Protein 6UMK (pdb70)

CATH classification: 3.40.50.1440 (+1 more: 3.30.1330.20)

Solvent-accessible surface area: 13624 Å² total; per-residue (Å²): 193,38,59,3,18,0,1,0,0,2,51,45,0,8,64,1,0,41,23,0,46,144,84,170,9,66,50,22,65,30,8,5,1,7,29,66,35,107,29,21,177,156,22,77,5,74,70,64,19,61,0,15,88,32,148,136,67,194,60,42,43,36,67,22,88,59,0,58,76,8,0,44,128,36,125,108,40,2,137,76,20,3,82,64,11,55,0,0,0,0,0,0,25,6,2,15,5,19,5,2,2,0,0,0,5,0,0,72,18,0,94,115,58,55,11,1,0,0,0,0,0,11,40,5,11,108,154,53,32,189,128,92,45,54,45,0,81,130,6,22,92,43,0,50,115,16,19,16,0,3,0,26,0,42,4,50,159,46,114,98,241,75,87,41,113,137,76,15,82,22,34,4,12,83,24,4,23,22,0,1,31,6,0,0,5,1,32,30,65,60,19,82,72,93,18,86,60,67,56,0,94,60,0,0,36,146,21,35,129,2,23,6,0,48,4,59,20,56,48,174,64,13,2,62,82,0,0,77,107,0,26,83,9,103,36,8,122,135,43,96,10,51,50,3,126,0,1,3,0,5,0,3,0,6,160,77,15,110,109,72,5,33,110,37,0,2,91,19,0,117,84,99,10,32,126,143,37,61,36,8,18,0,0,1,42,27,62,132,24,118,86,80,0,72,0,8,0,2,0,0,2,24,117

B-factor: mean 25.06, std 13.36, range [9.06, 92.2]

Secondary structure (DSSP, 8-state):
---EEEEEEHHHHHHHHHHHHHH--TT-EEEEEES-HHHHHH---SEEEE-S-S---TTGGGSHHHHHHHHHHTHHHHHHHHTT-SEEEEEEETTSSHHHHHHHHHHHHHHHTT-EEEEEEEE--GGG-HHHHHHHHHHHHHHHTS-SEEEEEEHHHH--TT--HHHHHHHHHHHHHHHHHHHHHHHHSB-SSPPPHHHHHHHHTT-EEEEEEEEEE-STTHHHHHHHHHHTSTTTTT--GGG-SEEEEEEEE-TT--HHHHHHHHHHHHHHS-SSSEEEEEEEE-TT--S-EEEEEEEEEE-

Radius of gyration: 18.71 Å; Cα contacts (8 Å, |Δi|>4): 723; chains: 1; bounding box: 44×47×50 Å

Organism: Escherichia coli (strain K12) (NCBI:txid83333)

InterPro domains:
  IPR000158 Cell division protein FtsZ [MF_00909] (8-343)
  IPR000158 Cell division protein FtsZ [TIGR00065] (7-338)
  IPR000158 Cell division protein FtsZ [cd02201] (24-314)
  IPR003008 Tubulin/FtsZ, GTPase domain [PF00091] (13-172)
  IPR003008 Tubulin/FtsZ, GTPase domain [PR00423] (97-117)
  IPR003008 Tubulin/FtsZ, GTPase domain [PR00423] (125-146)
  IPR003008 Tubulin/FtsZ, GTPase domain [PR00423] (188-210)
  IPR003008 Tubulin/FtsZ, GTPase domain [PR00423] (211-232)
  IPR003008 Tubulin/FtsZ, GTPase domain [SM00864] (12-204)
  IPR008280 Tubulin/FtsZ, C-terminal [SSF55307] (203-319)
  IPR018316 Tubulin/FtsZ, 2-layer sandwich domain [SM00865] (206-324)
  IPR020805 Cell division protein FtsZ, conserved site [PS01134] (43-77)
  IPR020805 Cell division protein FtsZ, conserved site [PS01135] (96-117)
  IPR024757 Cell division protein FtsZ, C-terminal [PF12327] (221-315)
  IPR036525 Tubulin/FtsZ, GTPase domain superfamily [G3DSA:3.40.50.1440] (5-219)
  IPR036525 Tubulin/FtsZ, GTPase domain superfamily [SSF52490] (12-207)
  IPR037103 Tubulin/FtsZ-like, C-terminal domain [G3DSA:3.30.1330.20] (224-341)
  IPR045061 Tubulin-like protein FtsZ/CetZ [PTHR30314] (8-320)

Foldseek 3Di:
DAAEEEEQKEDLRLVLVLVC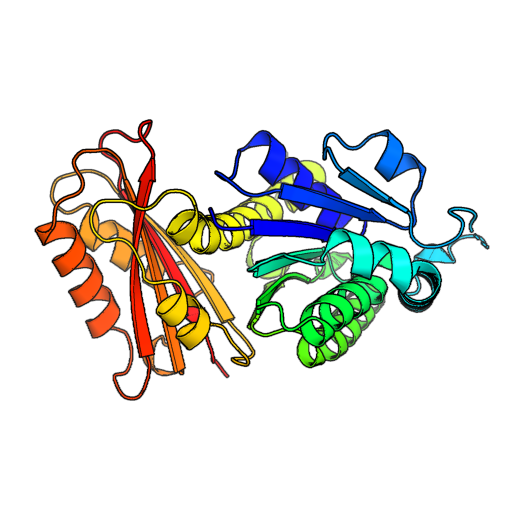VVVDFFPYQYEYEYCAVVCVVPGPRPHYHHFAPNDDPDPPFFALVVQQVRLVVVLVVLLVVQAPHQEYEYEYEAQGRNRLNNRLVSLQSCVVNVHQYEYEYEAEDCVVDDNSNVSRVVSVVSSQVRHQEYEYHYLNLQHDPPCDPVNSSVSVSVQSSCVCSQLCQLPRAFAPFRWDVVLVCQQRGNQTYKYKFKAKDFDDCGLQRGLVRRCCGSGNVPPQQQQFQEKEKEKEAANPDDPVSQVNSVVNSPVRYHDNHGYTYTYGHDNVHDRMIMMMMMGTNHD

Structure (mmCIF, N/CA/C/O backbone):
data_6UMK
#
_entry.id   6UMK
#
_cell.length_a   37.427
_cell.length_b   85.189
_cell.length_c   41.398
_cell.angle_alpha   90.000
_cell.angle_beta   106.920
_cell.angle_gamma   90.000
#
_symmetry.space_group_name_H-M   'P 1 21 1'
#
loop_
_entity.id
_entity.type
_entity.pdbx_description
1 polymer 'Cell division protein FtsZ'
2 non-polymer "GUANOSINE-5'-DIPHOSPHATE"
3 water water
#
loop_
_atom_site.group_PDB
_atom_site.id
_atom_site.type_symbol
_atom_site.label_atom_id
_atom_site.label_alt_id
_atom_site.label_comp_id
_atom_site.label_asym_id
_atom_site.label_entity_id
_atom_site.label_seq_id
_atom_site.pdbx_PDB_ins_code
_atom_site.Cartn_x
_atom_site.Cartn_y
_atom_site.Cartn_z
_atom_site.occupancy
_atom_site.B_iso_or_equiv
_atom_site.auth_seq_id
_atom_site.auth_comp_id
_atom_site.auth_asym_id
_atom_site.auth_atom_id
_atom_site.pdbx_PDB_model_num
ATOM 1 N N . ASP A 1 2 ? -1.433 -11.819 -1.932 1.00 49.09 10 ASP A N 1
ATOM 2 C CA . ASP A 1 2 ? -0.847 -10.610 -1.382 1.00 43.24 10 ASP A CA 1
ATOM 3 C C . ASP A 1 2 ? 0.644 -10.802 -1.114 1.00 27.97 10 ASP A C 1
ATOM 4 O O . ASP A 1 2 ? 1.147 -11.920 -0.962 1.00 22.28 10 ASP A O 1
ATOM 9 N N . ALA A 1 3 ? 1.351 -9.679 -1.058 1.00 25.71 11 ALA A N 1
ATOM 10 C CA . ALA A 1 3 ? 2.785 -9.721 -0.818 1.00 24.89 11 ALA A CA 1
ATOM 11 C C . ALA A 1 3 ? 3.064 -10.139 0.617 1.00 19.71 11 ALA A C 1
ATOM 12 O O . ALA A 1 3 ? 2.295 -9.845 1.541 1.00 25.81 11 ALA A O 1
ATOM 14 N N . VAL A 1 4 ? 4.160 -10.870 0.789 1.00 17.29 12 VAL A N 1
ATOM 15 C CA . VAL A 1 4 ? 4.635 -11.269 2.111 1.00 16.70 12 VAL A CA 1
ATOM 16 C C . VAL A 1 4 ? 5.909 -10.491 2.406 1.00 13.58 12 VAL A C 1
ATOM 17 O O . VAL A 1 4 ? 6.956 -10.738 1.790 1.00 15.16 12 VAL A O 1
ATOM 21 N N . ILE A 1 5 ? 5.817 -9.547 3.335 1.00 13.43 13 ILE A N 1
ATOM 22 C CA . ILE A 1 5 ? 6.923 -8.657 3.669 1.00 12.92 13 ILE A CA 1
ATOM 23 C C . ILE A 1 5 ? 7.178 -8.780 5.157 1.00 12.67 13 ILE A C 1
ATOM 24 O O . ILE A 1 5 ? 6.273 -8.539 5.968 1.00 14.71 13 ILE A O 1
ATOM 29 N N . LYS A 1 6 ? 8.394 -9.166 5.520 1.00 11.65 14 LYS A N 1
ATOM 30 C CA . LYS A 1 6 ? 8.750 -9.390 6.911 1.00 12.91 14 LYS A CA 1
ATOM 31 C C . LYS A 1 6 ? 9.774 -8.357 7.352 1.00 11.99 14 LYS A C 1
ATOM 32 O O . LYS A 1 6 ? 10.712 -8.051 6.613 1.00 13.53 14 LYS A O 1
ATOM 38 N N . VAL A 1 7 ? 9.590 -7.802 8.535 1.00 10.29 15 VAL A N 1
ATOM 39 C CA . VAL A 1 7 ? 10.466 -6.775 9.085 1.00 10.73 15 VAL A CA 1
ATOM 40 C C . VAL A 1 7 ? 11.059 -7.335 10.365 1.00 10.92 15 VAL A C 1
ATOM 41 O O . VAL A 1 7 ? 10.317 -7.678 11.297 1.00 12.01 15 VAL A O 1
ATOM 45 N N . ILE A 1 8 ? 12.377 -7.495 10.394 1.00 10.32 16 ILE A N 1
ATOM 46 C CA . ILE A 1 8 ? 13.064 -8.199 11.477 1.00 11.24 16 ILE A CA 1
ATOM 47 C C . ILE A 1 8 ? 13.923 -7.217 12.259 1.00 11.20 16 ILE A C 1
ATOM 48 O O . ILE A 1 8 ? 14.877 -6.660 11.708 1.00 11.61 16 ILE A O 1
ATOM 53 N N . GLY A 1 9 ? 13.631 -7.048 13.546 1.00 9.75 17 GLY A N 1
ATOM 54 C CA . GLY A 1 9 ? 14.479 -6.282 14.440 1.00 10.73 17 GLY A CA 1
ATOM 55 C C . GLY A 1 9 ? 15.431 -7.211 15.162 1.00 12.35 17 GLY A C 1
ATOM 56 O O . GLY A 1 9 ? 15.006 -8.160 15.830 1.00 13.98 17 GLY A O 1
ATOM 57 N N . VAL A 1 10 ? 16.728 -6.957 15.008 1.00 10.89 18 VAL A N 1
ATOM 58 C CA . VAL A 1 10 ? 17.760 -7.843 15.542 1.00 12.17 18 VAL A CA 1
ATOM 59 C C . VAL A 1 10 ? 18.482 -7.138 16.684 1.00 11.22 18 VAL A C 1
ATOM 60 O O . VAL A 1 10 ? 19.061 -6.059 16.490 1.00 12.66 18 VAL A O 1
ATOM 64 N N . GLY A 1 11 ? 18.490 -7.761 17.860 1.00 11.30 19 GLY A N 1
ATOM 65 C CA . GLY A 1 11 ? 19.147 -7.188 19.023 1.00 12.50 19 GLY A CA 1
ATOM 66 C C . GLY A 1 11 ? 18.278 -6.150 19.719 1.00 11.21 19 GLY A C 1
ATOM 67 O O . GLY A 1 11 ? 17.120 -5.903 19.362 1.00 12.65 19 GLY A O 1
ATOM 68 N N . GLY A 1 12 ? 18.853 -5.533 20.751 1.00 12.66 20 GLY A N 1
ATOM 69 C CA . GLY A 1 12 ? 18.129 -4.531 21.516 1.00 12.42 20 GLY A CA 1
ATOM 70 C C . GLY A 1 12 ? 17.796 -3.293 20.702 1.00 11.18 20 GLY A C 1
ATOM 71 O O . GLY A 1 12 ? 16.650 -2.827 20.704 1.00 12.54 20 GLY A O 1
ATOM 72 N N . GLY A 1 13 ? 18.785 -2.722 20.016 1.00 12.95 21 GLY A N 1
ATOM 73 C CA . GLY A 1 13 ? 18.518 -1.525 19.240 1.00 13.39 21 GLY A CA 1
ATOM 74 C C . GLY A 1 13 ? 17.529 -1.761 18.113 1.00 11.50 21 GLY A C 1
ATOM 75 O O . GLY A 1 13 ? 16.582 -0.984 17.920 1.00 12.70 21 GLY A O 1
ATOM 76 N N . GLY A 1 14 ? 17.731 -2.839 17.355 1.00 11.19 22 GLY A N 1
ATOM 77 C CA . GLY A 1 14 ? 16.807 -3.162 16.277 1.00 12.25 22 GLY A CA 1
ATOM 78 C C . GLY A 1 14 ? 15.424 -3.521 16.786 1.00 10.59 22 GLY A C 1
ATOM 79 O O . GLY A 1 14 ? 14.419 -3.153 16.176 1.00 11.68 22 GLY A O 1
ATOM 80 N N . GLY A 1 15 ? 15.350 -4.226 17.921 1.00 11.32 23 GLY A N 1
ATOM 81 C CA . GLY A 1 15 ? 14.045 -4.515 18.516 1.00 12.44 23 GLY A CA 1
ATOM 82 C C . GLY A 1 15 ? 13.320 -3.249 18.919 1.00 11.49 23 GLY A C 1
ATOM 83 O O . GLY A 1 15 ? 12.103 -3.143 18.751 1.00 12.55 23 GLY A O 1
ATOM 84 N N . ASN A 1 16 ? 14.054 -2.274 19.469 1.00 11.58 24 ASN A N 1
ATOM 85 C CA . ASN A 1 16 ? 13.451 -1.003 19.833 1.00 12.22 24 ASN A CA 1
ATOM 86 C C . ASN A 1 16 ? 12.928 -0.249 18.609 1.00 11.44 24 ASN A C 1
ATOM 87 O O . ASN A 1 16 ? 11.804 0.285 18.628 1.00 12.75 24 ASN A O 1
ATOM 92 N N . ALA A 1 17 ? 13.681 -0.249 17.514 1.00 11.83 25 ALA A N 1
ATOM 93 C CA . ALA A 1 17 ? 13.203 0.386 16.293 1.00 10.97 25 ALA A CA 1
ATOM 94 C C . ALA A 1 17 ? 11.956 -0.304 15.743 1.00 10.99 25 ALA A C 1
ATOM 95 O O . ALA A 1 17 ? 11.004 0.370 15.330 1.00 12.30 25 ALA A O 1
ATOM 97 N N . VAL A 1 18 ? 11.918 -1.636 15.749 1.00 10.44 26 VAL A N 1
ATOM 98 C CA . VAL A 1 18 ? 10.746 -2.348 15.249 1.00 11.72 26 VAL A CA 1
ATOM 99 C C . VAL A 1 18 ? 9.555 -2.166 16.178 1.00 11.99 26 VAL A C 1
ATOM 100 O O . VAL A 1 18 ? 8.421 -2.057 15.702 1.00 13.33 26 VAL A O 1
ATOM 104 N N . GLU A 1 19 ? 9.779 -2.044 17.491 1.00 10.58 27 GLU A N 1
ATOM 105 C CA . GLU A 1 19 ? 8.677 -1.727 18.396 1.00 13.48 27 GLU A CA 1
ATOM 106 C C . GLU A 1 19 ? 8.058 -0.378 18.059 1.00 13.60 27 GLU A C 1
ATOM 107 O O . GLU A 1 19 ? 6.828 -0.215 18.133 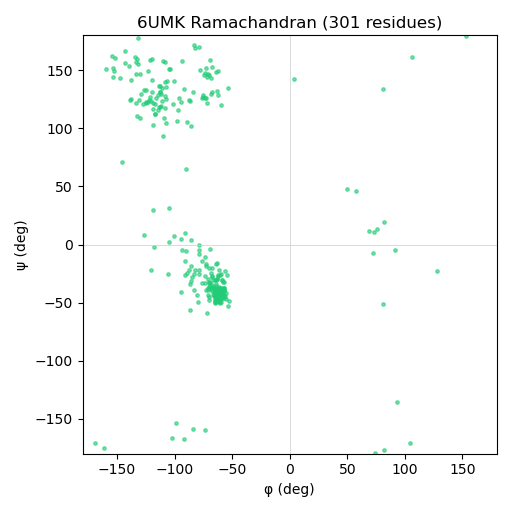1.00 12.71 27 GLU A O 1
ATOM 113 N N . HIS A 1 20 ? 8.877 0.596 17.672 1.00 12.62 28 HIS A N 1
ATOM 114 C CA . HIS A 1 20 ? 8.365 1.875 17.210 1.00 13.65 28 HIS A CA 1
ATOM 115 C C . HIS A 1 20 ? 7.532 1.707 15.937 1.00 12.60 28 HIS A C 1
ATOM 116 O O . HIS A 1 20 ? 6.466 2.322 15.796 1.00 14.53 28 HIS A O 1
ATOM 123 N N . MET A 1 21 ? 8.002 0.887 14.992 1.00 11.97 29 MET A N 1
ATOM 124 C CA . MET A 1 21 ? 7.220 0.606 13.789 1.00 13.61 29 MET A CA 1
ATOM 125 C C . MET A 1 21 ? 5.870 -0.042 14.120 1.00 12.96 29 MET A C 1
ATOM 126 O O . MET A 1 21 ? 4.861 0.267 13.476 1.00 13.75 29 MET A O 1
ATOM 131 N N . VAL A 1 22 ? 5.832 -0.955 15.099 1.00 12.94 30 VAL A N 1
ATOM 132 C CA . VAL A 1 22 ? 4.576 -1.578 15.524 1.00 14.01 30 VAL A CA 1
ATOM 133 C C . VAL A 1 22 ? 3.627 -0.525 16.082 1.00 14.91 30 VAL A C 1
ATOM 134 O O . VAL A 1 22 ? 2.424 -0.532 15.786 1.00 15.27 30 VAL A O 1
ATOM 138 N N . ARG A 1 23 ? 4.144 0.400 16.896 1.00 14.04 31 ARG A N 1
ATOM 139 C CA . ARG A 1 23 ? 3.285 1.416 17.509 1.00 15.17 31 ARG A CA 1
ATOM 140 C C . ARG A 1 23 ? 2.794 2.430 16.486 1.00 14.96 31 ARG A C 1
ATOM 141 O O . ARG A 1 23 ? 1.648 2.895 16.571 1.00 19.23 31 ARG A O 1
ATOM 149 N N . GLU A 1 24 ? 3.636 2.808 15.528 1.00 14.82 32 GLU A N 1
ATOM 150 C CA . GLU A 1 24 ? 3.284 3.845 14.565 1.00 15.62 32 GLU A CA 1
ATOM 151 C C . GLU A 1 24 ? 2.629 3.300 13.303 1.00 15.96 32 GLU A C 1
ATOM 152 O O . GLU A 1 24 ? 1.990 4.074 12.567 1.00 19.47 32 GLU A O 1
ATOM 158 N N . ARG A 1 25 ? 2.711 1.981 13.091 1.00 14.13 33 ARG A N 1
ATOM 159 C CA . ARG A 1 25 ? 2.072 1.190 12.027 1.00 13.42 33 ARG A CA 1
ATOM 160 C C . ARG A 1 25 ? 2.831 1.246 10.713 1.00 14.67 33 ARG A C 1
ATOM 161 O O . ARG A 1 25 ? 3.214 2.319 10.249 1.00 16.34 33 ARG A O 1
ATOM 169 N N . ILE A 1 26 ? 3.023 0.084 10.098 1.00 12.87 34 ILE A N 1
ATOM 170 C CA . ILE A 1 26 ? 3.392 -0.012 8.690 1.00 12.52 34 ILE A CA 1
ATOM 171 C C . ILE A 1 26 ? 2.432 -1.017 8.071 1.00 14.91 34 ILE A C 1
ATOM 172 O O . ILE A 1 26 ? 2.332 -2.159 8.537 1.00 13.81 34 ILE A O 1
ATOM 177 N N . GLU A 1 27 ? 1.740 -0.601 7.026 1.00 13.74 35 GLU A N 1
ATOM 178 C CA . GLU A 1 27 ? 0.628 -1.389 6.515 1.00 14.72 35 GLU A CA 1
ATOM 179 C C . GLU A 1 27 ? 1.122 -2.700 5.914 1.00 13.99 35 GLU A C 1
ATOM 180 O O . GLU A 1 27 ? 2.055 -2.696 5.100 1.00 13.49 35 GLU A O 1
ATOM 186 N N . GLY A 1 28 ? 0.501 -3.824 6.295 1.00 12.66 36 GLY A N 1
ATOM 187 C CA . GLY A 1 28 ? 0.661 -5.068 5.560 1.00 14.93 36 GLY A CA 1
ATOM 188 C C . GLY A 1 28 ? 1.960 -5.814 5.748 1.00 14.45 36 GLY A C 1
ATOM 189 O O . GLY A 1 28 ? 2.266 -6.698 4.949 1.00 18.62 36 GLY A O 1
ATOM 190 N N . VAL A 1 29 ? 2.761 -5.470 6.746 1.00 14.07 37 VAL A N 1
ATOM 191 C CA . VAL A 1 29 ? 4.019 -6.190 6.988 1.00 13.35 37 VAL A CA 1
ATOM 192 C C . VAL A 1 29 ? 3.889 -6.990 8.271 1.00 12.87 37 VAL A C 1
ATOM 193 O O . VAL A 1 29 ? 3.044 -6.708 9.134 1.00 14.97 37 VAL A O 1
ATOM 197 N N . GLU A 1 30 ? 4.723 -8.015 8.380 1.00 12.33 38 GLU A N 1
ATOM 198 C CA . GLU A 1 30 ? 4.785 -8.896 9.545 1.00 14.24 38 GLU A CA 1
ATOM 199 C C . GLU A 1 30 ? 6.061 -8.609 10.323 1.00 10.65 38 GLU A C 1
ATOM 200 O O . GLU A 1 30 ? 7.150 -8.674 9.750 1.00 12.94 38 GLU A O 1
ATOM 206 N N . PHE A 1 31 ? 5.949 -8.319 11.618 1.00 10.54 39 PHE A N 1
ATOM 207 C CA . PHE A 1 31 ? 7.088 -7.911 12.432 1.00 11.18 39 PHE A CA 1
ATOM 208 C C . PHE A 1 31 ? 7.621 -9.071 13.266 1.00 12.17 39 PHE A C 1
ATOM 209 O O . PHE A 1 31 ? 6.859 -9.837 13.857 1.00 12.90 39 PHE A O 1
ATOM 217 N N . PHE A 1 32 ? 8.946 -9.144 13.371 1.00 11.18 40 PHE A N 1
ATOM 218 C CA . PHE A 1 32 ? 9.670 -10.148 14.158 1.00 11.29 40 PHE A CA 1
ATOM 219 C C . PHE A 1 32 ? 10.748 -9.473 14.986 1.00 11.86 40 PHE A C 1
ATOM 220 O O . PHE A 1 32 ? 11.358 -8.486 14.546 1.00 12.27 40 PHE A O 1
ATOM 228 N N . ALA A 1 33 ? 11.003 -10.022 16.169 1.00 10.42 41 ALA A N 1
ATOM 229 C CA . ALA A 1 33 ? 12.144 -9.622 16.989 1.00 10.16 41 ALA A CA 1
ATOM 230 C C . ALA A 1 33 ? 13.053 -10.829 17.182 1.00 12.94 41 ALA A C 1
ATOM 231 O O . ALA A 1 33 ? 12.601 -11.865 17.692 1.00 12.46 41 ALA A O 1
ATOM 233 N N . VAL A 1 34 ? 14.317 -10.701 16.768 1.00 11.99 42 VAL A N 1
ATOM 234 C CA . VAL A 1 34 ? 15.343 -11.728 16.951 1.00 12.37 42 VAL A CA 1
ATOM 235 C C . VAL A 1 34 ? 16.313 -11.233 18.011 1.00 11.34 42 VAL A C 1
ATOM 236 O O . VAL A 1 34 ? 16.869 -10.132 17.878 1.00 13.30 42 VAL A O 1
ATOM 240 N N . ASN A 1 35 ? 16.568 -12.047 19.035 1.00 11.25 43 ASN A N 1
ATOM 241 C CA . ASN A 1 35 ? 17.420 -11.553 20.108 1.00 12.15 43 ASN A CA 1
ATOM 242 C C . ASN A 1 35 ? 17.987 -12.731 20.879 1.00 12.93 43 ASN A C 1
ATOM 243 O O . ASN A 1 35 ? 17.383 -13.802 20.937 1.00 13.49 43 ASN A O 1
ATOM 248 N N . THR A 1 36 ? 19.186 -12.521 21.441 1.00 13.45 44 THR A N 1
ATOM 249 C CA . THR A 1 36 ? 19.770 -13.419 22.433 1.00 13.00 44 THR A CA 1
ATOM 250 C C . THR A 1 36 ? 19.161 -13.186 23.813 1.00 16.03 44 THR A C 1
ATOM 251 O O . THR A 1 36 ? 19.189 -14.084 24.665 1.00 16.42 44 THR A O 1
ATOM 255 N N . ASP A 1 37 ? 18.594 -12.005 24.029 1.00 15.06 45 ASP A N 1
ATOM 256 C CA . ASP A 1 37 ? 18.123 -11.528 25.330 1.00 15.02 45 ASP A CA 1
ATOM 257 C C . ASP A 1 37 ? 16.700 -12.048 25.529 1.00 16.58 45 ASP A C 1
ATOM 258 O O . ASP A 1 37 ? 15.741 -11.489 24.985 1.00 15.80 45 ASP A O 1
ATOM 263 N N . ALA A 1 38 ? 16.553 -13.111 26.334 1.00 15.78 46 ALA A N 1
ATOM 264 C CA . ALA A 1 38 ? 15.231 -13.704 26.550 1.00 16.06 46 ALA A CA 1
ATOM 265 C C . ALA A 1 38 ? 14.282 -12.733 27.245 1.00 15.27 46 ALA A C 1
ATOM 266 O O . ALA A 1 38 ? 13.068 -12.741 26.983 1.00 17.17 46 ALA A O 1
ATOM 268 N N . GLN A 1 39 ? 14.810 -11.897 28.142 1.00 15.73 47 GLN A N 1
ATOM 269 C CA . GLN A 1 39 ? 13.960 -10.926 28.825 1.00 16.90 47 GLN A CA 1
ATOM 270 C C . GLN A 1 39 ? 13.382 -9.919 27.839 1.00 15.29 47 GLN A C 1
ATOM 271 O O . GLN A 1 39 ? 12.186 -9.590 27.903 1.00 15.63 47 GLN A O 1
ATOM 277 N N . ALA A 1 40 ? 14.204 -9.430 26.904 1.00 15.23 48 ALA A N 1
ATOM 278 C CA . ALA A 1 40 ? 13.696 -8.505 25.900 1.00 15.02 48 ALA A CA 1
ATOM 279 C C . ALA A 1 40 ? 12.593 -9.155 25.078 1.00 14.92 48 ALA A C 1
ATOM 280 O O . ALA A 1 40 ? 11.600 -8.507 24.737 1.00 15.96 48 ALA A O 1
ATOM 282 N N . LEU A 1 41 ? 12.737 -10.444 24.765 1.00 14.94 49 LEU A N 1
ATOM 283 C CA . LEU A 1 41 ? 11.714 -11.116 23.974 1.00 15.38 49 LEU A CA 1
ATOM 284 C C . LEU A 1 41 ? 10.425 -11.313 24.765 1.00 16.21 49 LEU A C 1
ATOM 285 O O . LEU A 1 41 ? 9.338 -11.258 24.177 1.00 16.76 49 LEU A O 1
ATOM 290 N N . ARG A 1 42 ? 10.509 -11.512 26.089 1.00 16.36 50 ARG A N 1
ATOM 291 C CA . ARG A 1 42 ? 9.288 -11.563 26.901 1.00 16.67 50 ARG A CA 1
ATOM 292 C C . ARG A 1 42 ? 8.555 -10.233 26.889 1.00 15.86 50 ARG A C 1
ATOM 293 O O . ARG A 1 42 ? 7.321 -10.198 26.856 1.00 20.03 50 ARG A O 1
ATOM 301 N N . LYS A 1 43 ? 9.295 -9.124 26.917 1.00 16.62 51 LYS A N 1
ATOM 302 C CA . LYS A 1 43 ? 8.696 -7.811 27.109 1.00 19.51 51 LYS A CA 1
ATOM 303 C C . LYS A 1 43 ? 8.154 -7.212 25.825 1.00 16.56 51 LYS A C 1
ATOM 304 O O . LYS A 1 43 ? 7.243 -6.382 25.883 1.00 18.80 51 LYS A O 1
ATOM 310 N N . THR A 1 44 ? 8.681 -7.599 24.668 1.00 16.44 52 THR A N 1
ATOM 311 C CA . THR A 1 44 ? 8.395 -6.846 23.454 1.00 16.54 52 THR A CA 1
ATOM 312 C C . THR A 1 44 ? 6.940 -6.984 23.021 1.00 16.08 52 THR A C 1
ATOM 313 O O . THR A 1 44 ? 6.332 -8.049 23.143 1.00 16.61 52 THR A O 1
ATOM 317 N N . ALA A 1 45 ? 6.390 -5.893 22.492 1.00 18.48 53 ALA A N 1
ATOM 318 C CA . ALA A 1 45 ? 5.070 -5.934 21.877 1.00 21.83 53 ALA A CA 1
ATOM 319 C C . ALA A 1 45 ? 5.093 -6.517 20.472 1.00 17.64 53 ALA A C 1
ATOM 320 O O . ALA A 1 45 ? 4.023 -6.777 19.911 1.00 22.93 53 ALA A O 1
ATOM 322 N N . VAL A 1 46 ? 6.281 -6.751 19.904 1.00 16.79 54 VAL A N 1
ATOM 323 C CA . VAL A 1 46 ? 6.356 -7.385 18.602 1.00 15.40 54 VAL A CA 1
ATOM 324 C C . VAL A 1 46 ? 5.777 -8.786 18.718 1.00 16.97 54 VAL A C 1
ATOM 325 O O . VAL A 1 46 ? 6.112 -9.547 19.637 1.00 19.33 54 VAL A O 1
ATOM 329 N N . GLY A 1 47 ? 4.901 -9.132 17.776 1.00 18.66 55 GLY A N 1
ATOM 330 C CA . GLY A 1 47 ? 4.072 -10.317 17.928 1.00 18.66 55 GLY A CA 1
ATOM 331 C C . GLY A 1 47 ? 4.794 -11.633 17.739 1.00 20.69 55 GLY A C 1
ATOM 332 O O . GLY A 1 47 ? 4.374 -12.657 18.285 1.00 25.22 55 GLY A O 1
ATOM 333 N N . GLN A 1 48 ? 5.866 -11.649 16.962 1.00 15.80 56 GLN A N 1
ATOM 334 C CA . GLN A 1 48 ? 6.644 -12.865 16.772 1.00 14.81 56 GLN A CA 1
ATOM 335 C C . GLN A 1 48 ? 8.066 -12.641 17.256 1.00 14.11 56 GLN A C 1
ATOM 336 O O . GLN A 1 48 ? 8.705 -11.637 16.911 1.00 15.03 56 GLN A O 1
ATOM 342 N N . THR A 1 49 ? 8.556 -13.574 18.055 1.00 14.22 57 THR A N 1
ATOM 343 C CA . THR A 1 49 ? 9.908 -13.505 18.589 1.00 14.02 57 THR A CA 1
ATOM 344 C C . THR A 1 49 ? 10.675 -14.759 18.206 1.00 16.87 57 THR A C 1
ATOM 345 O O . THR A 1 49 ? 10.099 -15.848 18.061 1.00 17.55 57 THR A O 1
ATOM 349 N N . ILE A 1 50 ? 11.983 -14.596 18.051 1.00 13.38 58 ILE A N 1
ATOM 350 C CA . ILE A 1 50 ? 12.890 -15.700 17.756 1.00 13.74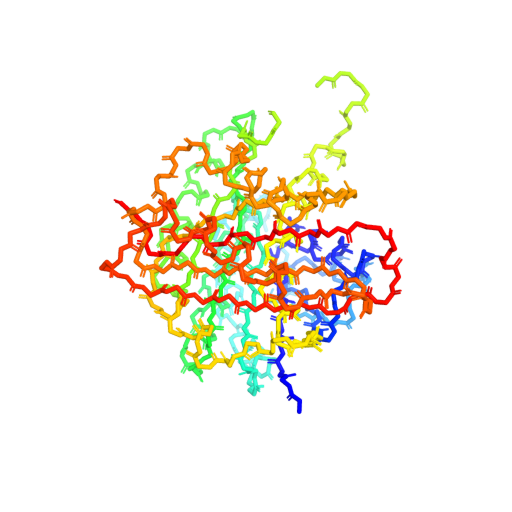 58 ILE A CA 1
ATOM 351 C C . ILE A 1 50 ? 14.079 -15.580 18.692 1.00 14.38 58 ILE A C 1
ATOM 352 O O . ILE A 1 50 ? 14.869 -14.630 18.587 1.00 13.09 58 ILE A O 1
ATOM 357 N N . GLN A 1 51 ? 14.182 -16.514 19.634 1.00 14.67 59 GLN A N 1
ATOM 358 C CA . GLN A 1 51 ? 15.330 -16.627 20.514 1.00 13.72 59 GLN A CA 1
ATOM 359 C C . GLN A 1 51 ? 16.484 -17.260 19.745 1.00 15.64 59 GLN A C 1
ATOM 360 O O . GLN A 1 51 ? 16.327 -18.334 19.154 1.00 18.90 59 GLN A O 1
ATOM 366 N N . ILE A 1 52 ? 17.644 -16.596 19.738 1.00 13.95 60 ILE A N 1
ATOM 367 C CA . ILE A 1 52 ? 18.867 -17.167 19.173 1.00 14.60 60 ILE A CA 1
ATOM 368 C C . ILE A 1 52 ? 19.853 -17.456 20.299 1.00 17.78 60 ILE A C 1
ATOM 369 O O . ILE A 1 52 ? 20.067 -16.628 21.191 1.00 16.65 60 ILE A O 1
ATOM 374 N N . GLY A 1 53 ? 20.458 -18.640 20.246 1.00 18.38 61 GLY A N 1
ATOM 375 C CA . GLY A 1 53 ? 21.270 -19.113 21.345 1.00 19.45 61 GLY A CA 1
ATOM 376 C C . GLY A 1 53 ? 20.408 -19.550 22.520 1.00 20.40 61 GLY A C 1
ATOM 377 O O . GLY A 1 53 ? 19.176 -19.496 22.503 1.00 21.45 61 GLY A O 1
ATOM 378 N N . SER A 1 54 ? 21.098 -19.981 23.579 1.00 23.97 62 SER A N 1
ATOM 379 C CA . SER A 1 54 ? 20.422 -20.520 24.752 1.00 24.91 62 SER A CA 1
ATOM 380 C C . SER A 1 54 ? 19.719 -19.451 25.578 1.00 24.52 62 SER A C 1
ATOM 381 O O . SER A 1 54 ? 18.856 -19.786 26.395 1.00 27.64 62 SER A O 1
ATOM 384 N N . GLY A 1 55 ? 20.073 -18.182 25.409 1.00 25.12 63 GLY A N 1
ATOM 385 C CA . GLY A 1 55 ? 19.565 -17.179 26.322 1.00 31.65 63 GLY A CA 1
ATOM 386 C C . GLY A 1 55 ? 20.192 -17.212 27.695 1.00 45.56 63 GLY A C 1
ATOM 387 O O . GLY A 1 55 ? 19.698 -16.541 28.607 1.00 43.05 63 GLY A O 1
ATOM 388 N N . ILE A 1 56 ? 21.264 -17.979 27.871 1.00 43.59 64 ILE A N 1
ATOM 389 C CA . ILE A 1 56 ? 22.011 -18.047 29.121 1.00 48.95 64 ILE A CA 1
ATOM 390 C C . ILE A 1 56 ? 23.392 -17.466 28.854 1.00 54.06 64 ILE A C 1
ATOM 391 O O . ILE A 1 56 ? 24.161 -18.015 28.055 1.00 50.89 64 ILE A O 1
ATOM 396 N N . THR A 1 57 ? 23.703 -16.353 29.511 1.00 76.70 65 THR A N 1
ATOM 397 C CA . THR A 1 57 ? 24.984 -15.696 29.297 1.00 82.03 65 THR A CA 1
ATOM 398 C C . THR A 1 57 ? 26.096 -16.490 29.970 1.00 82.95 65 THR A C 1
ATOM 399 O O . THR A 1 57 ? 25.971 -16.895 31.130 1.00 84.02 65 THR A O 1
ATOM 403 N N . GLY A 1 59 ? 29.236 -15.556 30.940 1.00 73.77 67 GLY A N 1
ATOM 404 C CA . GLY A 1 59 ? 30.282 -14.633 31.333 1.00 67.23 67 GLY A CA 1
ATOM 405 C C . GLY A 1 59 ? 29.805 -13.202 31.459 1.00 63.88 67 GLY A C 1
ATOM 406 O O . GLY A 1 59 ? 28.977 -12.741 30.666 1.00 60.55 67 GLY A O 1
ATOM 407 N N . LEU A 1 60 ? 30.321 -12.488 32.456 1.00 55.17 68 LEU A N 1
ATOM 408 C CA . LEU A 1 60 ? 29.941 -11.098 32.660 1.00 52.34 68 LEU A CA 1
ATOM 409 C C . LEU A 1 60 ? 30.472 -10.239 31.517 1.00 50.15 68 LEU A C 1
ATOM 410 O O . LEU A 1 60 ? 31.656 -10.306 31.173 1.00 45.18 68 LEU A O 1
ATOM 415 N N . GLY A 1 61 ? 29.592 -9.435 30.923 1.00 53.00 69 GLY A N 1
ATOM 416 C CA . GLY A 1 61 ? 29.977 -8.617 29.791 1.00 55.63 69 GLY A CA 1
ATOM 417 C C . GLY A 1 61 ? 30.285 -9.376 28.520 1.00 58.93 69 GLY A C 1
ATOM 418 O O . GLY A 1 61 ? 30.824 -8.786 27.577 1.00 57.25 69 GLY A O 1
ATOM 419 N N . ALA A 1 62 ? 29.959 -10.671 28.460 1.00 55.73 70 ALA A N 1
ATOM 420 C CA . ALA A 1 62 ? 30.274 -11.456 27.272 1.00 54.45 70 ALA A CA 1
ATOM 421 C C . ALA A 1 62 ? 29.398 -11.067 26.089 1.00 56.53 70 ALA A C 1
ATOM 422 O O . ALA A 1 62 ? 29.834 -11.172 24.937 1.00 59.92 70 ALA A O 1
ATOM 424 N N . GLY A 1 63 ? 28.178 -10.603 26.348 1.00 51.84 71 GLY A N 1
ATOM 425 C CA . GLY A 1 63 ? 27.235 -10.281 25.295 1.00 46.55 71 GLY A CA 1
ATOM 426 C C . GLY A 1 63 ? 27.578 -9.072 24.454 1.00 43.45 71 GLY A C 1
ATOM 427 O O . GLY A 1 63 ? 26.846 -8.782 23.502 1.00 40.93 71 GLY A O 1
ATOM 428 N N . ALA A 1 64 ? 28.656 -8.354 24.775 1.00 40.69 72 ALA A N 1
ATOM 429 C CA . ALA A 1 64 ? 29.052 -7.190 23.991 1.00 37.80 72 ALA A CA 1
ATOM 430 C C . ALA A 1 64 ? 29.847 -7.556 22.747 1.00 31.80 72 ALA A C 1
ATOM 431 O O . ALA A 1 64 ? 29.921 -6.751 21.814 1.00 28.56 72 ALA A O 1
ATOM 433 N N . ASN A 1 65 ? 30.459 -8.727 22.730 1.00 28.01 73 ASN A N 1
ATOM 434 C CA . ASN A 1 65 ? 31.215 -9.170 21.571 1.00 28.53 73 ASN A CA 1
ATOM 435 C C . ASN A 1 65 ? 30.252 -9.566 20.457 1.00 27.78 73 ASN A C 1
ATOM 436 O O . ASN A 1 65 ? 29.353 -10.384 20.686 1.00 34.09 73 ASN A O 1
ATOM 441 N N . PRO A 1 66 ? 30.398 -9.012 19.249 1.00 18.51 74 PRO A N 1
ATOM 442 C CA . PRO A 1 66 ? 29.600 -9.508 18.114 1.00 17.15 74 PRO A CA 1
ATOM 443 C C . PRO A 1 66 ? 29.761 -10.985 17.857 1.00 17.27 74 PRO A C 1
ATOM 444 O O . PRO A 1 66 ? 28.848 -11.597 17.280 1.00 17.98 74 PRO A O 1
ATOM 448 N N . GLU A 1 67 ? 30.867 -11.592 18.294 1.00 18.03 75 GLU A N 1
ATOM 449 C CA . GLU A 1 67 ? 31.028 -13.032 18.141 1.00 17.03 75 GLU A CA 1
ATOM 450 C C . GLU A 1 67 ? 29.900 -13.789 18.826 1.00 19.69 75 GLU A C 1
ATOM 451 O O . GLU A 1 67 ? 29.446 -14.823 18.322 1.00 20.23 75 GLU A O 1
ATOM 457 N N . VAL A 1 68 ? 29.450 -13.307 19.984 1.00 17.07 76 VAL A N 1
ATOM 458 C CA . VAL A 1 68 ? 28.374 -13.992 20.700 1.00 18.39 76 VAL A CA 1
ATOM 459 C C . VAL A 1 68 ? 27.078 -13.957 19.894 1.00 18.38 76 VAL A C 1
ATOM 460 O O . VAL A 1 68 ? 26.381 -14.972 19.777 1.00 17.80 76 VAL A O 1
ATOM 464 N N . GLY A 1 69 ? 26.733 -12.799 19.317 1.00 17.05 77 GLY A N 1
ATOM 465 C CA . GLY A 1 69 ? 25.526 -12.737 18.498 1.00 16.68 77 GLY A CA 1
ATOM 466 C C . GLY A 1 69 ? 25.629 -13.577 17.239 1.00 14.57 77 GLY A C 1
ATOM 467 O O . GLY A 1 69 ? 24.663 -14.229 16.838 1.00 14.37 77 GLY A O 1
ATOM 468 N N . ARG A 1 70 ? 26.808 -13.596 16.615 1.00 14.10 78 ARG A N 1
ATOM 469 C CA . ARG A 1 70 ? 27.016 -14.412 15.425 1.00 14.40 78 ARG A CA 1
ATOM 470 C C . ARG A 1 70 ? 26.876 -15.899 15.738 1.00 13.86 78 ARG A C 1
ATOM 471 O O . ARG A 1 70 ? 26.162 -16.631 15.036 1.00 14.73 78 ARG A O 1
ATOM 479 N N . ASN A 1 71 ? 27.562 -16.370 16.785 1.00 15.01 79 ASN A N 1
ATOM 480 C CA . ASN A 1 71 ? 27.465 -17.780 17.149 1.00 14.54 79 ASN A CA 1
ATOM 481 C C . ASN A 1 71 ? 26.042 -18.172 17.530 1.00 14.90 79 ASN A C 1
ATOM 482 O O . ASN A 1 71 ? 25.587 -19.267 17.189 1.00 16.48 79 ASN A O 1
ATOM 487 N N . ALA A 1 72 ? 25.320 -17.290 18.236 1.00 16.14 80 ALA A N 1
ATOM 488 C CA . ALA A 1 72 ? 23.934 -17.572 18.622 1.00 15.73 80 ALA A CA 1
ATOM 489 C C . ALA A 1 72 ? 23.040 -17.710 17.398 1.00 13.73 80 ALA A C 1
ATOM 490 O O . ALA A 1 72 ? 22.227 -18.637 17.293 1.00 14.72 80 ALA A O 1
ATOM 492 N N . ALA A 1 73 ? 23.174 -16.780 16.458 1.00 13.00 81 ALA A N 1
ATOM 493 C CA . ALA A 1 73 ? 22.353 -16.862 15.264 1.00 13.52 81 ALA A CA 1
ATOM 494 C C . ALA A 1 73 ? 22.707 -18.089 14.439 1.00 12.90 81 ALA A C 1
ATOM 495 O O . ALA A 1 73 ? 21.812 -18.761 13.925 1.00 13.59 81 ALA A O 1
ATOM 497 N N . ASP A 1 74 ? 23.996 -18.429 14.351 1.00 12.46 82 ASP A N 1
ATOM 498 C CA . ASP A 1 74 ? 24.395 -19.623 13.601 1.00 15.74 82 ASP A CA 1
ATOM 499 C C . ASP A 1 74 ? 23.815 -20.893 14.224 1.00 14.81 82 ASP A C 1
ATOM 500 O O . ASP A 1 74 ? 23.319 -21.775 13.508 1.00 16.94 82 ASP A O 1
ATOM 505 N N . GLU A 1 75 ? 23.785 -20.964 15.558 1.00 14.36 83 GLU A N 1
ATOM 506 C CA . GLU A 1 75 ? 23.219 -22.141 16.221 1.00 17.46 83 GLU A CA 1
ATOM 507 C C . GLU A 1 75 ? 21.744 -22.329 15.897 1.00 16.24 83 GLU A C 1
ATOM 508 O O . GLU A 1 75 ? 21.241 -23.463 15.929 1.00 17.56 83 GLU A O 1
ATOM 514 N N . ASP A 1 76 ? 21.038 -21.245 15.562 1.00 13.63 84 ASP A N 1
ATOM 515 C CA . ASP A 1 76 ? 19.593 -21.258 15.367 1.00 14.10 84 ASP A CA 1
ATOM 516 C C . ASP A 1 76 ? 19.208 -20.866 13.949 1.00 14.72 84 ASP A C 1
ATOM 517 O O . ASP A 1 76 ? 18.107 -20.361 13.697 1.00 15.00 84 ASP A O 1
ATOM 522 N N . ARG A 1 77 ? 20.088 -21.174 12.999 1.00 14.80 85 ARG A N 1
ATOM 523 C CA . ARG A 1 77 ? 19.799 -20.896 11.597 1.00 17.90 85 ARG A CA 1
ATOM 524 C C . ARG A 1 77 ? 18.542 -21.600 11.112 1.00 18.49 85 ARG A C 1
ATOM 525 O O . ARG A 1 77 ? 17.852 -21.072 10.231 1.00 20.02 85 ARG A O 1
ATOM 533 N N . ASP A 1 78 ? 18.208 -22.772 11.670 1.00 17.72 86 ASP A N 1
ATOM 534 C CA . ASP A 1 78 ? 16.967 -23.433 11.264 1.00 18.81 86 ASP A CA 1
ATOM 535 C C . ASP A 1 78 ? 15.743 -22.593 11.610 1.00 17.85 86 ASP A C 1
ATOM 536 O O . ASP A 1 78 ? 14.795 -22.508 10.818 1.00 19.37 86 ASP A O 1
ATOM 541 N N . ALA A 1 79 ? 15.735 -21.978 12.791 1.00 16.22 87 ALA A N 1
ATOM 542 C CA . ALA A 1 79 ? 14.589 -21.166 13.177 1.00 17.37 87 ALA A CA 1
ATOM 543 C C . ALA A 1 79 ? 14.519 -19.895 12.348 1.00 17.65 87 ALA A C 1
ATOM 544 O O . ALA A 1 79 ? 13.428 -19.443 11.985 1.00 17.25 87 ALA A O 1
ATOM 546 N N . LEU A 1 80 ? 15.672 -19.312 12.016 1.00 14.28 88 LEU A N 1
ATOM 547 C CA . LEU A 1 80 ? 15.674 -18.142 11.138 1.00 13.87 88 LEU A CA 1
ATOM 548 C C . LEU A 1 80 ? 15.145 -18.504 9.756 1.00 15.53 88 LEU A C 1
ATOM 549 O O . LEU A 1 80 ? 14.284 -17.810 9.200 1.00 15.40 88 LEU A O 1
ATOM 554 N N . ARG A 1 81 ? 15.629 -19.614 9.190 1.00 14.66 89 ARG A N 1
ATOM 555 C CA . ARG A 1 81 ? 15.161 -20.017 7.868 1.00 16.85 89 ARG A CA 1
ATOM 556 C C . ARG A 1 81 ? 13.656 -20.263 7.871 1.00 17.30 89 ARG A C 1
ATOM 557 O O . ARG A 1 81 ? 12.947 -19.816 6.964 1.00 16.10 89 ARG A O 1
ATOM 565 N N . ALA A 1 82 ? 13.146 -20.944 8.906 1.00 15.44 90 ALA A N 1
ATOM 566 C CA . ALA A 1 82 ? 11.726 -21.291 8.958 1.00 15.95 90 ALA A CA 1
ATOM 567 C C . ALA A 1 82 ? 10.842 -20.055 9.087 1.00 19.54 90 ALA A C 1
ATOM 568 O O . ALA A 1 82 ? 9.702 -20.058 8.608 1.00 35.76 90 ALA A O 1
ATOM 570 N N . ALA A 1 83 ? 11.335 -19.003 9.736 1.00 17.29 91 ALA A N 1
ATOM 571 C CA . ALA A 1 83 ? 10.587 -17.763 9.881 1.00 16.22 91 ALA A CA 1
ATOM 572 C C . ALA A 1 83 ? 10.577 -16.927 8.612 1.00 17.34 91 ALA A C 1
ATOM 573 O O . ALA A 1 83 ? 9.609 -16.200 8.364 1.00 17.96 91 ALA A O 1
ATOM 575 N N . LEU A 1 84 ? 11.655 -16.972 7.836 1.00 14.43 92 LEU A N 1
ATOM 576 C CA . LEU A 1 84 ? 11.770 -16.148 6.645 1.00 14.44 92 LEU A CA 1
ATOM 577 C C . LEU A 1 84 ? 11.216 -16.812 5.397 1.00 16.03 92 LEU A C 1
ATOM 578 O O . LEU A 1 84 ? 10.854 -16.099 4.455 1.00 17.82 92 LEU A O 1
ATOM 583 N N . GLU A 1 85 ? 11.154 -18.154 5.357 1.00 18.57 93 GLU A N 1
ATOM 584 C CA . GLU A 1 85 ? 10.737 -18.860 4.151 1.00 22.11 93 GLU A CA 1
ATOM 585 C C . GLU A 1 85 ? 9.394 -18.333 3.662 1.00 18.04 93 GLU A C 1
ATOM 586 O O . GLU A 1 85 ? 8.481 -18.094 4.452 1.00 21.60 93 GLU A O 1
ATOM 592 N N . GLY A 1 86 ? 9.311 -18.093 2.358 1.00 21.58 94 GLY A N 1
ATOM 593 C CA . GLY A 1 86 ? 8.083 -17.631 1.752 1.00 22.53 94 GLY A CA 1
ATOM 594 C C . GLY A 1 86 ? 7.930 -16.129 1.662 1.00 24.04 94 GLY A C 1
ATOM 595 O O . GLY A 1 86 ? 6.957 -15.656 1.065 1.00 21.92 94 GLY A O 1
ATOM 596 N N . ALA A 1 87 ? 8.855 -15.351 2.223 1.00 16.73 95 ALA A N 1
ATOM 597 C CA . ALA A 1 87 ? 8.737 -13.908 2.103 1.00 15.06 95 ALA A CA 1
ATOM 598 C C . ALA A 1 87 ? 9.091 -13.460 0.686 1.00 16.17 95 ALA A C 1
ATOM 599 O O . ALA A 1 87 ? 9.917 -14.077 0.006 1.00 18.10 95 ALA A O 1
ATOM 601 N N . ASP A 1 88 ? 8.437 -12.385 0.237 1.00 14.98 96 ASP A N 1
ATOM 602 C CA . ASP A 1 88 ? 8.838 -11.681 -0.978 1.00 16.73 96 ASP A CA 1
ATOM 603 C C . ASP A 1 88 ? 9.926 -10.652 -0.701 1.00 17.27 96 ASP A C 1
ATOM 604 O O . ASP A 1 88 ? 10.737 -10.342 -1.587 1.00 18.14 96 ASP A O 1
ATOM 609 N N . MET A 1 89 ? 9.965 -10.109 0.510 1.00 12.48 97 MET A N 1
ATOM 610 C CA . MET A 1 89 ? 10.963 -9.111 0.870 1.00 12.59 97 MET A CA 1
ATOM 611 C C . MET A 1 89 ? 11.165 -9.191 2.365 1.00 11.78 97 MET A C 1
ATOM 612 O O . MET A 1 89 ? 10.210 -9.429 3.117 1.00 11.66 97 MET A O 1
ATOM 617 N N . VAL A 1 90 ? 12.402 -8.982 2.797 1.00 11.46 98 VAL A N 1
ATOM 618 C CA . VAL A 1 90 ? 12.757 -8.929 4.209 1.00 11.48 98 VAL A CA 1
ATOM 619 C C . VAL A 1 90 ? 13.509 -7.632 4.468 1.00 11.40 98 VAL A C 1
ATOM 620 O O . VAL A 1 90 ? 14.428 -7.286 3.706 1.00 12.85 98 VAL A O 1
ATOM 624 N N . PHE A 1 91 ? 13.125 -6.924 5.526 1.00 10.02 99 PHE A N 1
ATOM 625 C CA . PHE A 1 91 ? 13.856 -5.779 6.053 1.00 9.97 99 PHE A CA 1
ATOM 626 C C . PHE A 1 91 ? 14.520 -6.174 7.360 1.00 10.54 99 PHE A C 1
ATOM 627 O O . PHE A 1 91 ? 13.906 -6.845 8.197 1.00 11.88 99 PHE A O 1
ATOM 635 N N . ILE A 1 92 ? 15.783 -5.791 7.527 1.00 10.82 100 ILE A N 1
ATOM 636 C CA . ILE A 1 92 ? 16.529 -6.080 8.741 1.00 11.47 100 ILE A CA 1
ATOM 637 C C . ILE A 1 92 ? 16.889 -4.765 9.384 1.00 11.02 100 ILE A C 1
ATOM 638 O O . ILE A 1 92 ? 17.561 -3.931 8.755 1.00 12.19 100 ILE A O 1
ATOM 643 N N . ALA A 1 93 ? 16.451 -4.563 10.625 1.00 9.64 101 ALA A N 1
ATOM 644 C CA . ALA A 1 93 ? 16.757 -3.363 11.383 1.00 10.63 101 ALA A CA 1
ATOM 645 C C . ALA A 1 93 ? 17.662 -3.722 12.551 1.00 9.80 101 ALA A C 1
ATOM 646 O O . ALA A 1 93 ? 17.417 -4.702 13.266 1.00 10.31 101 ALA A O 1
ATOM 648 N N . ALA A 1 94 ? 18.747 -2.963 12.718 1.00 9.91 102 ALA A N 1
ATOM 649 C CA . ALA A 1 94 ? 19.678 -3.204 13.812 1.00 10.77 102 ALA A CA 1
ATOM 650 C C . ALA A 1 94 ? 20.369 -1.910 14.194 1.00 10.98 102 ALA A C 1
ATOM 651 O O . ALA A 1 94 ? 20.587 -1.033 13.357 1.00 11.64 102 ALA A O 1
ATOM 653 N N . GLY A 1 95 ? 20.715 -1.798 15.471 1.00 10.31 103 GLY A N 1
ATOM 654 C CA . GLY A 1 95 ? 21.622 -0.760 15.912 1.00 11.33 103 GLY A CA 1
ATOM 655 C C . GLY A 1 95 ? 23.007 -1.364 16.011 1.00 13.01 103 GLY A C 1
ATOM 656 O O . GLY A 1 95 ? 23.274 -2.191 16.895 1.00 14.17 103 GLY A O 1
ATOM 657 N N . MET A 1 96 ? 23.893 -1.039 15.068 1.00 10.77 104 MET A N 1
ATOM 658 C CA . MET A 1 96 ? 25.210 -1.676 15.064 1.00 12.02 104 MET A CA 1
ATOM 659 C C . MET A 1 96 ? 26.084 -1.105 16.171 1.00 11.24 104 MET A C 1
ATOM 660 O O . MET A 1 96 ? 25.953 0.054 16.549 1.00 11.36 104 MET A O 1
ATOM 665 N N . GLY A 1 97 ? 26.930 -1.969 16.726 1.00 11.86 105 GLY A N 1
ATOM 666 C CA . GLY A 1 97 ? 27.835 -1.585 17.799 1.00 14.95 105 GLY A CA 1
ATOM 667 C C . GLY A 1 97 ? 27.777 -2.486 19.014 1.00 14.69 105 GLY A C 1
ATOM 668 O O . GLY A 1 97 ? 28.692 -2.496 19.826 1.00 17.34 105 GLY A O 1
ATOM 669 N N . GLY A 1 98 ? 26.671 -3.199 19.214 1.00 15.98 106 GLY A N 1
ATOM 670 C CA . GLY A 1 98 ? 26.563 -4.151 20.300 1.00 15.24 106 GLY A CA 1
ATOM 671 C C . GLY A 1 98 ? 26.973 -5.544 19.866 1.00 15.19 106 GLY A C 1
ATOM 672 O O . GLY A 1 98 ? 27.524 -5.756 18.788 1.00 19.61 106 GLY A O 1
ATOM 673 N N . GLY A 1 99 ? 26.667 -6.520 20.715 1.00 17.58 107 GLY A N 1
ATOM 674 C CA . GLY A 1 99 ? 27.016 -7.906 20.432 1.00 15.55 107 GLY A CA 1
ATOM 675 C C . GLY A 1 99 ? 26.024 -8.628 19.537 1.00 19.69 107 GLY A C 1
ATOM 676 O O . GLY A 1 99 ? 26.411 -9.410 18.659 1.00 25.99 107 GLY A O 1
ATOM 677 N N . THR A 1 100 ? 24.736 -8.370 19.739 1.00 17.73 108 THR A N 1
ATOM 678 C CA . THR A 1 100 ? 23.695 -9.145 19.071 1.00 16.56 108 THR A CA 1
ATOM 679 C C . THR A 1 100 ? 23.335 -8.596 17.695 1.00 15.41 108 THR A C 1
ATOM 680 O O . THR A 1 100 ? 23.409 -9.328 16.699 1.00 17.13 108 THR A O 1
ATOM 684 N N . GLY A 1 101 ? 22.952 -7.327 17.621 1.00 15.63 109 GLY A N 1
ATOM 685 C CA . GLY A 1 101 ? 22.712 -6.717 16.328 1.00 15.57 109 GLY A CA 1
ATOM 686 C C . GLY A 1 101 ? 23.902 -6.883 15.406 1.00 17.30 109 GLY A C 1
ATOM 687 O O . GLY A 1 101 ? 23.784 -7.423 14.300 1.00 14.16 109 GLY A O 1
ATOM 688 N N . THR A 1 102 ? 25.088 -6.491 15.885 1.00 14.26 110 THR A N 1
ATOM 689 C CA . THR A 1 102 ? 26.250 -6.473 15.016 1.00 14.53 110 THR A CA 1
ATOM 690 C C . THR A 1 102 ? 26.561 -7.858 14.494 1.00 11.93 110 THR A C 1
ATOM 691 O O . THR A 1 102 ? 26.864 -8.028 13.314 1.00 14.34 110 THR A O 1
ATOM 695 N N . GLY A 1 103 ? 26.527 -8.865 15.377 1.00 12.21 111 GLY A N 1
ATOM 696 C CA . GLY A 1 103 ? 26.914 -10.201 14.971 1.00 14.57 111 GLY A CA 1
ATOM 697 C C . GLY A 1 103 ? 25.806 -11.032 14.361 1.00 12.59 111 GLY A C 1
ATOM 698 O O . GLY A 1 103 ? 26.059 -11.845 13.465 1.00 13.83 111 GLY A O 1
ATOM 699 N N . ALA A 1 104 ? 24.559 -10.857 14.837 1.00 13.27 112 ALA A N 1
ATOM 700 C CA . ALA A 1 104 ? 23.461 -11.675 14.325 1.00 13.16 112 ALA A CA 1
ATOM 701 C C . ALA A 1 104 ? 22.827 -11.120 13.057 1.00 11.56 112 ALA A C 1
ATOM 702 O O . ALA A 1 104 ? 22.333 -11.899 12.235 1.00 13.13 112 ALA A O 1
ATOM 704 N N . ALA A 1 105 ? 22.796 -9.797 12.884 1.00 11.40 113 ALA A N 1
ATOM 705 C CA . ALA A 1 105 ? 22.156 -9.246 11.693 1.00 12.90 113 ALA A CA 1
ATOM 706 C C . ALA A 1 105 ? 22.719 -9.794 10.389 1.00 11.58 113 ALA A C 1
ATOM 707 O O . ALA A 1 105 ? 21.920 -10.097 9.485 1.00 12.31 113 ALA A O 1
ATOM 709 N N . PRO A 1 106 ? 24.042 -9.961 10.220 1.00 12.57 114 PRO A N 1
ATOM 710 C CA . PRO A 1 106 ? 24.526 -10.522 8.951 1.00 11.23 114 PRO A CA 1
ATOM 711 C C . PRO A 1 106 ? 24.124 -11.974 8.761 1.00 10.57 114 PRO A C 1
ATOM 712 O O . PRO A 1 106 ? 24.002 -12.416 7.616 1.00 12.96 114 PRO A O 1
ATOM 716 N N . VAL A 1 107 ? 23.915 -12.715 9.851 1.00 13.24 115 VAL A N 1
ATOM 717 C CA . VAL A 1 107 ? 23.456 -14.101 9.734 1.00 12.54 115 VAL A CA 1
ATOM 718 C C . VAL A 1 107 ? 22.009 -14.141 9.253 1.00 12.56 115 VAL A C 1
ATOM 719 O O . VAL A 1 107 ? 21.661 -14.897 8.342 1.00 14.20 115 VAL A O 1
ATOM 723 N N . VAL A 1 108 ? 21.151 -13.293 9.833 1.00 12.34 116 VAL A N 1
ATOM 724 C CA . VAL A 1 108 ? 19.777 -13.190 9.355 1.00 11.72 116 VAL A CA 1
ATOM 725 C C . VAL A 1 108 ? 19.765 -12.826 7.875 1.00 11.75 116 VAL A C 1
ATOM 726 O O . VAL A 1 108 ? 19.019 -13.406 7.075 1.00 13.15 116 VAL A O 1
ATOM 730 N N . ALA A 1 109 ? 20.577 -11.831 7.494 1.00 11.79 117 ALA A N 1
ATOM 731 C CA . ALA A 1 109 ? 20.615 -11.405 6.104 1.00 11.76 117 ALA A CA 1
ATOM 732 C C . ALA A 1 109 ? 21.031 -12.535 5.183 1.00 13.69 117 ALA A C 1
ATOM 733 O O . ALA A 1 109 ? 20.438 -12.723 4.111 1.00 14.38 117 ALA A O 1
ATOM 735 N N . GLU A 1 110 ? 22.101 -13.259 5.540 1.00 13.07 118 GLU A N 1
ATOM 736 C CA . GLU A 1 110 ? 22.525 -14.356 4.677 1.00 13.91 118 GLU A CA 1
ATOM 737 C C . GLU A 1 110 ? 21.463 -15.457 4.564 1.00 12.31 118 GLU A C 1
ATOM 738 O O . GLU A 1 110 ? 21.297 -16.040 3.487 1.00 13.93 118 GLU A O 1
ATOM 744 N N . VAL A 1 111 ? 20.776 -15.784 5.659 1.00 13.33 119 VAL A N 1
ATOM 745 C CA . VAL A 1 111 ? 19.686 -16.764 5.578 1.00 13.26 119 VAL A CA 1
ATOM 746 C C . VAL A 1 111 ? 18.655 -16.339 4.536 1.00 12.48 119 VAL A C 1
ATOM 747 O O . VAL A 1 111 ? 18.235 -17.138 3.691 1.00 14.09 119 VAL A O 1
ATOM 751 N N . ALA A 1 112 ? 18.246 -15.059 4.569 1.00 13.23 120 ALA A N 1
ATOM 752 C CA . ALA A 1 112 ? 17.286 -14.526 3.602 1.00 15.25 120 ALA A CA 1
ATOM 753 C C . ALA A 1 112 ? 17.847 -14.544 2.187 1.00 14.57 120 ALA A C 1
ATOM 754 O O . ALA A 1 112 ? 17.164 -14.966 1.230 1.00 14.31 120 ALA A O 1
ATOM 756 N N . LYS A 1 113 ? 19.093 -14.088 2.026 1.00 16.61 121 LYS A N 1
ATOM 757 C CA . LYS A 1 113 ? 19.719 -14.088 0.712 1.00 16.80 121 LYS A CA 1
ATOM 758 C C . LYS A 1 113 ? 19.750 -15.490 0.131 1.00 17.31 121 LYS A C 1
ATOM 759 O O . LYS A 1 113 ? 19.451 -15.687 -1.054 1.00 17.54 121 LYS A O 1
ATOM 765 N N . ASP A 1 114 ? 20.126 -16.477 0.947 1.00 15.63 122 ASP A N 1
ATOM 766 C CA . ASP A 1 114 ? 20.262 -17.838 0.440 1.00 18.18 122 ASP A CA 1
ATOM 767 C C . ASP A 1 114 ? 18.910 -18.431 0.074 1.00 17.43 122 ASP A C 1
ATOM 768 O O . ASP A 1 114 ? 18.840 -19.327 -0.775 1.00 19.60 122 ASP A O 1
ATOM 773 N N . LEU A 1 115 ? 17.822 -17.933 0.677 1.00 16.01 123 LEU A N 1
ATOM 774 C CA . LEU A 1 115 ? 16.467 -18.301 0.281 1.00 17.68 123 LEU A CA 1
ATOM 775 C C . LEU A 1 115 ? 16.000 -17.575 -0.975 1.00 18.03 123 LEU A C 1
ATOM 776 O O . LEU A 1 115 ? 14.896 -17.860 -1.459 1.00 21.48 123 LEU A O 1
ATOM 781 N N . GLY A 1 116 ? 16.795 -16.643 -1.500 1.00 16.22 124 GLY A N 1
ATOM 782 C CA . GLY A 1 116 ? 16.440 -15.877 -2.677 1.00 19.34 124 GLY A CA 1
ATOM 783 C C . GLY A 1 116 ? 15.539 -14.692 -2.427 1.00 18.05 124 GLY A C 1
ATOM 784 O O . GLY A 1 116 ? 14.928 -14.178 -3.373 1.00 20.18 124 GLY A O 1
ATOM 785 N N . ILE A 1 117 ? 15.460 -14.214 -1.190 1.00 14.76 125 ILE A N 1
ATOM 786 C CA . ILE A 1 117 ? 14.531 -13.156 -0.819 1.00 15.95 125 ILE A CA 1
ATOM 787 C C . ILE A 1 117 ? 15.219 -11.808 -0.959 1.00 12.31 125 ILE A C 1
ATOM 788 O O . ILE A 1 117 ? 16.354 -11.638 -0.508 1.00 14.06 125 ILE A O 1
ATOM 793 N N . LEU A 1 118 ? 14.545 -10.851 -1.571 1.00 13.71 126 LEU A N 1
ATOM 794 C CA . LEU A 1 118 ? 15.061 -9.487 -1.639 1.00 13.67 126 LEU A CA 1
ATOM 795 C C . LEU A 1 118 ? 15.236 -8.947 -0.232 1.00 11.03 126 LEU A C 1
ATOM 796 O O . LEU A 1 118 ? 14.265 -8.855 0.528 1.00 13.77 126 LEU A O 1
ATOM 801 N N . THR A 1 119 ? 16.465 -8.573 0.128 1.00 12.74 127 THR A N 1
ATOM 802 C CA . THR A 1 119 ? 16.809 -8.262 1.517 1.00 14.72 127 THR A CA 1
ATOM 803 C C . THR A 1 119 ? 17.373 -6.853 1.612 1.00 14.16 127 THR A C 1
ATOM 804 O O . THR A 1 119 ? 18.387 -6.551 0.963 1.00 14.76 127 THR A O 1
ATOM 808 N N . VAL A 1 120 ? 16.744 -6.003 2.432 1.00 12.12 128 VAL A N 1
ATOM 809 C CA . VAL A 1 120 ? 17.146 -4.613 2.635 1.00 12.42 128 VAL A CA 1
ATOM 810 C C . VAL A 1 120 ? 17.441 -4.414 4.113 1.00 11.35 128 VAL A C 1
ATOM 811 O O . VAL A 1 120 ? 16.597 -4.729 4.963 1.00 11.93 128 VAL A O 1
ATOM 815 N N . ALA A 1 121 ? 18.621 -3.898 4.431 1.00 11.10 129 ALA A N 1
ATOM 816 C CA . ALA A 1 121 ? 18.961 -3.619 5.814 1.00 10.13 129 ALA A CA 1
ATOM 817 C C . ALA A 1 121 ? 18.962 -2.118 6.040 1.00 9.52 129 ALA A C 1
ATOM 818 O O . ALA A 1 121 ? 19.424 -1.348 5.185 1.00 11.51 129 ALA A O 1
ATOM 820 N N . VAL A 1 122 ? 18.443 -1.706 7.189 1.00 10.10 130 VAL A N 1
ATOM 821 C CA . VAL A 1 122 ? 18.425 -0.314 7.604 1.00 10.12 130 VAL A CA 1
ATOM 822 C C . VAL A 1 122 ? 18.976 -0.303 9.013 1.00 11.34 130 VAL A C 1
ATOM 823 O O . VAL A 1 122 ? 18.362 -0.852 9.937 1.00 12.11 130 VAL A O 1
ATOM 827 N N . VAL A 1 123 ? 20.183 0.220 9.168 1.00 10.34 131 VAL A N 1
ATOM 828 C CA . VAL A 1 123 ? 20.890 0.069 10.430 1.00 10.24 131 VAL A CA 1
ATOM 829 C C . VAL A 1 123 ? 21.457 1.410 10.871 1.00 11.88 131 VAL A C 1
ATOM 830 O O . VAL A 1 123 ? 21.624 2.337 10.070 1.00 13.67 131 VAL A O 1
ATOM 834 N N . THR A 1 124 ? 21.750 1.512 12.159 1.00 11.04 132 THR A N 1
ATOM 835 C CA . THR A 1 124 ? 22.425 2.695 12.688 1.00 10.64 132 THR A CA 1
ATOM 836 C C . THR A 1 124 ? 23.873 2.396 13.084 1.00 11.46 132 THR A C 1
ATOM 837 O O . THR A 1 124 ? 24.246 1.256 13.375 1.00 12.46 132 THR A O 1
ATOM 841 N N . LYS A 1 125 ? 24.684 3.450 13.111 1.00 13.52 133 LYS A N 1
ATOM 842 C CA . LYS A 1 125 ? 25.986 3.440 13.768 1.00 12.22 133 LYS A CA 1
ATOM 843 C C . LYS A 1 125 ? 25.895 4.202 15.080 1.00 13.03 133 LYS A C 1
ATOM 844 O O . LYS A 1 125 ? 25.076 5.123 15.215 1.00 13.49 133 LYS A O 1
ATOM 850 N N . PRO A 1 126 ? 26.715 3.839 16.057 1.00 13.24 134 PRO A N 1
ATOM 851 C CA . PRO A 1 126 ? 26.609 4.437 17.386 1.00 13.05 134 PRO A CA 1
ATOM 852 C C . PRO A 1 126 ? 27.029 5.901 17.386 1.00 13.82 134 PRO A C 1
ATOM 853 O O . PRO A 1 126 ? 27.756 6.368 16.506 1.00 14.00 134 PRO A O 1
ATOM 857 N N . PHE A 1 127 ? 26.558 6.635 18.402 1.00 14.58 135 PHE A N 1
ATOM 858 C CA . PHE A 1 127 ? 27.069 7.975 18.631 1.00 16.60 135 PHE A CA 1
ATOM 859 C C . PHE A 1 127 ? 28.551 7.899 18.954 1.00 20.26 135 PHE A C 1
ATOM 860 O O . PHE A 1 127 ? 29.032 6.927 19.544 1.00 16.35 135 PHE A O 1
ATOM 868 N N . ASN A 1 128 ? 29.282 8.949 18.579 1.00 20.24 136 ASN A N 1
ATOM 869 C CA . ASN A 1 128 ? 30.702 8.975 18.928 1.00 21.96 136 ASN A CA 1
ATOM 870 C C . ASN A 1 128 ? 30.923 8.854 20.435 1.00 23.43 136 ASN A C 1
ATOM 871 O O . ASN A 1 128 ? 31.928 8.270 20.858 1.00 25.84 136 ASN A O 1
ATOM 876 N N . PHE A 1 129 ? 30.002 9.383 21.259 1.00 21.44 137 PHE A N 1
ATOM 877 C CA . PHE A 1 129 ? 30.172 9.275 22.710 1.00 25.05 137 PHE A CA 1
ATOM 878 C C . PHE A 1 129 ? 30.144 7.838 23.209 1.00 29.10 137 PHE A C 1
ATOM 879 O O . PHE A 1 129 ? 30.565 7.582 24.343 1.00 27.02 137 PHE A O 1
ATOM 887 N N . GLU A 1 130 ? 29.655 6.893 22.407 1.00 20.41 138 GLU A N 1
ATOM 888 C CA . GLU A 1 130 ? 29.662 5.503 22.837 1.00 18.76 138 GLU A CA 1
ATOM 889 C C . GLU A 1 130 ? 31.053 4.879 22.805 1.00 18.16 138 GLU A C 1
ATOM 890 O O . GLU A 1 130 ? 31.232 3.771 23.319 1.00 20.90 138 GLU A O 1
ATOM 896 N N . GLY A 1 131 ? 32.027 5.545 22.210 1.00 19.64 139 GLY A N 1
ATOM 897 C CA . GLY A 1 131 ? 33.389 5.075 22.294 1.00 20.46 139 GLY A CA 1
ATOM 898 C C . GLY A 1 131 ? 33.878 4.446 20.998 1.00 21.00 139 GLY A C 1
ATOM 899 O O . GLY A 1 131 ? 33.108 4.037 20.128 1.00 20.75 139 GLY A O 1
ATOM 900 N N . LYS A 1 132 ? 35.201 4.361 20.881 1.00 20.77 140 LYS A N 1
ATOM 901 C CA . LYS A 1 132 ? 35.792 3.840 19.656 1.00 23.41 140 LYS A CA 1
ATOM 902 C C . LYS A 1 132 ? 35.539 2.350 19.494 1.00 23.67 140 LYS A C 1
ATOM 903 O O . LYS A 1 132 ? 35.403 1.872 18.364 1.00 20.79 140 LYS A O 1
ATOM 909 N N . LYS A 1 133 ? 35.489 1.603 20.597 1.00 20.33 141 LYS A N 1
ATOM 910 C CA . LYS A 1 133 ? 35.353 0.156 20.501 1.00 20.74 141 LYS A CA 1
ATOM 911 C C . LYS A 1 133 ? 34.025 -0.220 19.861 1.00 18.50 141 LYS A C 1
ATOM 912 O O . LYS A 1 133 ? 33.969 -1.070 18.964 1.00 16.62 141 LYS A O 1
ATOM 918 N N . ARG A 1 134 ? 32.948 0.391 20.334 1.00 17.76 142 ARG A N 1
ATOM 919 C CA . ARG A 1 134 ? 31.634 0.168 19.739 1.00 16.08 142 ARG A CA 1
ATOM 920 C C . ARG A 1 134 ? 31.608 0.611 18.283 1.00 15.47 142 ARG A C 1
ATOM 921 O O . ARG A 1 134 ? 31.011 -0.071 17.446 1.00 16.02 142 ARG A O 1
ATOM 929 N N . MET A 1 135 ? 32.273 1.732 17.950 1.00 16.04 143 MET A N 1
ATOM 930 C CA . MET A 1 135 ? 32.308 2.169 16.559 1.00 15.70 143 MET A CA 1
ATOM 931 C C . MET A 1 135 ? 33.058 1.170 15.690 1.00 16.36 143 MET A C 1
ATOM 932 O O . MET A 1 135 ? 32.636 0.892 14.560 1.00 15.32 143 MET A O 1
ATOM 937 N N . ALA A 1 136 ? 34.166 0.607 16.202 1.00 15.70 144 ALA A N 1
ATOM 938 C CA . ALA A 1 136 ? 34.883 -0.428 15.457 1.00 15.17 144 ALA A CA 1
ATOM 939 C C . ALA A 1 136 ? 34.047 -1.689 15.277 1.00 14.61 144 ALA A C 1
ATOM 940 O O . ALA A 1 136 ? 34.004 -2.254 14.178 1.00 15.86 144 ALA A O 1
ATOM 942 N N . PHE A 1 137 ? 33.386 -2.150 16.340 1.00 13.79 145 PHE A N 1
ATOM 943 C CA . PHE A 1 137 ? 32.451 -3.268 16.187 1.00 13.80 145 PHE A CA 1
ATOM 944 C C . PHE A 1 137 ? 31.390 -2.970 15.142 1.00 13.14 145 PHE A C 1
ATOM 945 O O . PHE A 1 137 ? 31.106 -3.813 14.279 1.00 14.38 145 PHE A O 1
ATOM 953 N N . ALA A 1 138 ? 30.838 -1.759 15.183 1.00 13.21 146 ALA A N 1
ATOM 954 C CA . ALA A 1 138 ? 29.780 -1.410 14.250 1.00 14.10 146 ALA A CA 1
ATOM 955 C C . ALA A 1 138 ? 30.275 -1.454 12.816 1.00 12.84 146 ALA A C 1
ATOM 956 O O . ALA A 1 138 ? 29.606 -2.007 11.933 1.00 13.83 146 ALA A O 1
ATOM 958 N N . GLU A 1 139 ? 31.450 -0.870 12.563 1.00 12.25 147 GLU A N 1
ATOM 959 C CA . GLU A 1 139 ? 31.940 -0.821 11.194 1.00 14.35 147 GLU A CA 1
ATOM 960 C C . GLU A 1 139 ? 32.318 -2.206 10.687 1.00 16.39 147 GLU A C 1
ATOM 961 O O . GLU A 1 139 ? 32.055 -2.539 9.527 1.00 15.73 147 GLU A O 1
ATOM 967 N N . GLN A 1 140 ? 32.906 -3.040 11.546 1.00 15.59 148 GLN A N 1
ATOM 968 C CA . GLN A 1 140 ? 33.183 -4.411 11.137 1.00 17.04 148 GLN A CA 1
ATOM 969 C C . GLN A 1 140 ? 31.890 -5.151 10.827 1.00 18.08 148 GLN A C 1
ATOM 970 O O . GLN A 1 140 ? 31.824 -5.916 9.857 1.00 17.94 148 GLN A O 1
ATOM 976 N N . GLY A 1 141 ? 30.845 -4.913 11.620 1.00 16.10 149 GLY A N 1
ATOM 977 C CA . GLY A 1 141 ? 29.568 -5.567 11.365 1.00 17.65 149 GLY A CA 1
ATOM 978 C C . GLY A 1 141 ? 28.922 -5.099 10.074 1.00 14.11 149 GLY A C 1
ATOM 979 O O . GLY A 1 141 ? 28.324 -5.892 9.346 1.00 15.06 149 GLY A O 1
ATOM 980 N N . ILE A 1 142 ? 29.048 -3.809 9.766 1.00 13.28 150 ILE A N 1
ATOM 981 C CA . ILE A 1 142 ? 28.544 -3.286 8.505 1.00 14.85 150 ILE A CA 1
ATOM 982 C C . ILE A 1 142 ? 29.294 -3.897 7.317 1.00 15.69 150 ILE A C 1
ATOM 983 O O . ILE A 1 142 ? 28.685 -4.280 6.305 1.00 15.80 150 ILE A O 1
ATOM 988 N N . THR A 1 143 ? 30.619 -4.033 7.425 1.00 14.51 151 THR A N 1
ATOM 989 C CA . THR A 1 143 ? 31.367 -4.751 6.388 1.00 17.60 151 THR A CA 1
ATOM 990 C C . THR A 1 143 ? 30.775 -6.137 6.143 1.00 15.57 151 THR A C 1
ATOM 991 O O . THR A 1 143 ? 30.552 -6.544 4.996 1.00 18.70 151 THR A O 1
ATOM 995 N N . GLU A 1 144 ? 30.532 -6.885 7.209 1.00 15.37 152 GLU A N 1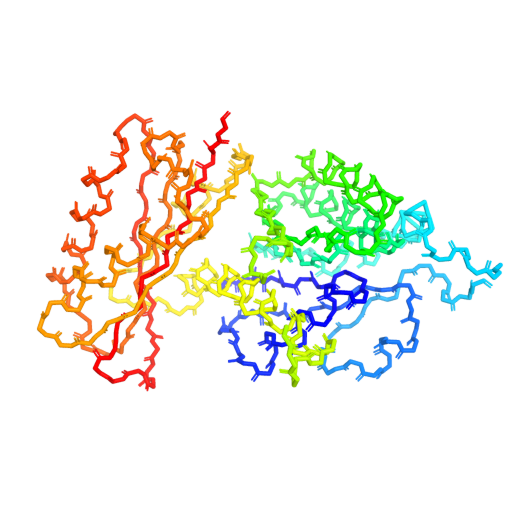
ATOM 996 C CA . GLU A 1 144 ? 29.968 -8.216 7.051 1.00 18.23 152 GLU A CA 1
ATOM 997 C C . GLU A 1 144 ? 28.539 -8.158 6.515 1.00 17.34 152 GLU A C 1
ATOM 998 O O . GLU A 1 144 ? 28.170 -8.936 5.624 1.00 17.93 152 GLU A O 1
ATOM 1004 N N . LEU A 1 145 ? 27.714 -7.245 7.044 1.00 12.96 153 LEU A N 1
ATOM 1005 C CA . LEU A 1 145 ? 26.322 -7.152 6.605 1.00 12.82 153 LEU A CA 1
ATOM 1006 C C . LEU A 1 145 ? 26.255 -6.844 5.116 1.00 14.08 153 LEU A C 1
ATOM 1007 O O . LEU A 1 145 ? 25.408 -7.392 4.393 1.00 15.21 153 LEU A O 1
ATOM 1012 N N . SER A 1 146 ? 27.170 -5.989 4.633 1.00 15.02 154 SER A N 1
ATOM 1013 C CA . SER A 1 146 ? 27.171 -5.578 3.231 1.00 15.60 154 SER A CA 1
ATOM 1014 C C . SER A 1 146 ? 27.382 -6.743 2.267 1.00 16.50 154 SER A C 1
ATOM 1015 O O . SER A 1 146 ? 27.000 -6.630 1.098 1.00 21.45 154 SER A O 1
ATOM 1018 N N . LYS A 1 147 ? 27.972 -7.856 2.713 1.00 15.76 155 LYS A N 1
ATOM 1019 C CA . LYS A 1 147 ? 28.157 -9.017 1.848 1.00 16.28 155 LYS A CA 1
ATOM 1020 C C . LYS A 1 147 ? 26.883 -9.817 1.617 1.00 19.29 155 LYS A C 1
ATOM 1021 O O . LYS A 1 147 ? 26.857 -10.644 0.696 1.00 21.60 155 LYS A O 1
ATOM 1027 N N . HIS A 1 148 ? 25.835 -9.584 2.405 1.00 15.56 156 HIS A N 1
ATOM 1028 C CA . HIS A 1 148 ? 24.672 -10.465 2.462 1.00 16.05 156 HIS A CA 1
ATOM 1029 C C . HIS A 1 148 ? 23.349 -9.758 2.237 1.00 19.24 156 HIS A C 1
ATOM 1030 O O . HIS A 1 148 ? 22.292 -10.360 2.472 1.00 23.59 156 HIS A O 1
ATOM 1037 N N . VAL A 1 149 ? 23.355 -8.496 1.863 1.00 14.06 157 VAL A N 1
ATOM 1038 C CA . VAL A 1 149 ? 22.111 -7.783 1.660 1.00 13.79 157 VAL A CA 1
ATOM 1039 C C . VAL A 1 149 ? 22.075 -7.271 0.234 1.00 15.29 157 VAL A C 1
ATOM 1040 O O . VAL A 1 149 ? 23.108 -7.079 -0.414 1.00 20.25 157 VAL A O 1
ATOM 1044 N N . ASP A 1 150 ? 20.864 -7.001 -0.239 1.00 13.13 158 ASP A N 1
ATOM 1045 C CA . ASP A 1 150 ? 20.708 -6.401 -1.558 1.00 12.39 158 ASP A CA 1
ATOM 1046 C C . ASP A 1 150 ? 20.938 -4.901 -1.531 1.00 13.33 158 ASP A C 1
ATOM 1047 O O . ASP A 1 150 ? 21.586 -4.357 -2.437 1.00 14.79 158 ASP A O 1
ATOM 1052 N N . SER A 1 151 ? 20.391 -4.217 -0.533 1.00 11.89 159 SER A N 1
ATOM 1053 C CA . SER A 1 151 ? 20.597 -2.791 -0.355 1.00 11.26 159 SER A CA 1
ATOM 1054 C C . SER A 1 151 ? 20.822 -2.550 1.122 1.00 11.34 159 SER A C 1
ATOM 1055 O O . SER A 1 151 ? 20.189 -3.194 1.972 1.00 13.04 159 SER A O 1
ATOM 1058 N N . LEU A 1 152 ? 21.732 -1.627 1.429 1.00 11.40 160 LEU A N 1
ATOM 1059 C CA . LEU A 1 152 ? 22.084 -1.304 2.805 1.00 10.11 160 LEU A CA 1
ATOM 1060 C C . LEU A 1 152 ? 21.976 0.197 3.019 1.00 10.48 160 LEU A C 1
ATOM 1061 O O . LEU A 1 152 ? 22.668 0.975 2.350 1.00 11.31 160 LEU A O 1
ATOM 1066 N N . ILE A 1 153 ? 21.134 0.606 3.964 1.00 10.51 161 ILE A N 1
ATOM 1067 C CA . ILE A 1 153 ? 21.020 1.995 4.385 1.00 10.53 161 ILE A CA 1
ATOM 1068 C C . ILE A 1 153 ? 21.629 2.099 5.774 1.00 11.68 161 ILE A C 1
ATOM 1069 O O . ILE A 1 153 ? 21.133 1.481 6.726 1.00 11.64 161 ILE A O 1
ATOM 1074 N N . THR A 1 154 ? 22.692 2.887 5.899 1.00 9.91 162 THR A N 1
ATOM 1075 C CA . THR A 1 154 ? 23.407 3.075 7.160 1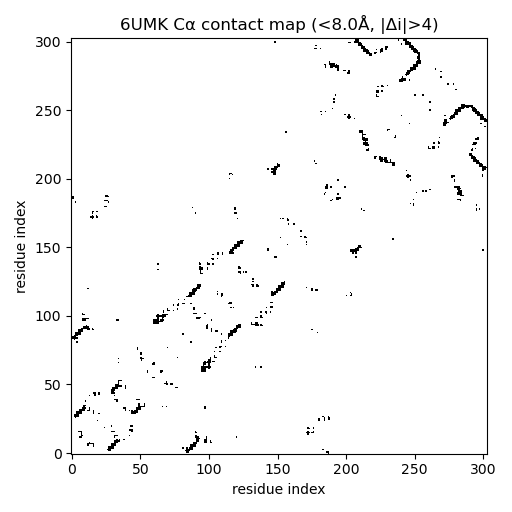.00 12.05 162 THR A CA 1
ATOM 1076 C C . THR A 1 154 ? 23.181 4.502 7.646 1.00 13.83 162 THR A C 1
ATOM 1077 O O . THR A 1 154 ? 23.548 5.463 6.957 1.00 15.77 162 THR A O 1
ATOM 1081 N N . ILE A 1 155 ? 22.579 4.634 8.824 1.00 13.87 163 ILE A N 1
ATOM 1082 C CA . ILE A 1 155 ? 22.207 5.900 9.445 1.00 15.39 163 ILE A CA 1
ATOM 1083 C C . ILE A 1 155 ? 23.162 6.147 10.615 1.00 18.04 163 ILE A C 1
ATOM 1084 O O . ILE A 1 155 ? 23.004 5.534 11.675 1.00 15.50 163 ILE A O 1
ATOM 1089 N N . PRO A 1 156 ? 24.136 7.039 10.496 1.00 18.99 164 PRO A N 1
ATOM 1090 C CA . PRO A 1 156 ? 24.967 7.372 11.664 1.00 16.79 164 PRO A CA 1
ATOM 1091 C C . PRO A 1 156 ? 24.176 8.215 12.655 1.00 15.99 164 PRO A C 1
ATOM 1092 O O . PRO A 1 156 ? 23.600 9.246 12.293 1.00 18.60 164 PRO A O 1
ATOM 1096 N N . ASN A 1 157 ? 24.133 7.757 13.913 1.00 15.22 165 ASN A N 1
ATOM 1097 C CA . ASN A 1 157 ? 23.407 8.521 14.926 1.00 14.71 165 ASN A CA 1
ATOM 1098 C C . ASN A 1 157 ? 23.940 9.943 15.054 1.00 20.78 165 ASN A C 1
ATOM 1099 O O . ASN A 1 157 ? 23.166 10.869 15.319 1.00 25.46 165 ASN A O 1
ATOM 1104 N N . ASP A 1 158 ? 25.238 10.137 14.825 1.00 20.33 166 ASP A N 1
ATOM 1105 C CA . ASP A 1 158 ? 25.824 11.477 14.910 1.00 22.59 166 ASP A CA 1
ATOM 1106 C C . ASP A 1 158 ? 25.251 12.418 13.860 1.00 32.23 166 ASP A C 1
ATOM 1107 O O . ASP A 1 158 ? 25.158 13.627 14.100 1.00 35.03 166 ASP A O 1
ATOM 1112 N N . LYS A 1 159 ? 24.856 11.886 12.698 1.00 28.10 167 LYS A N 1
ATOM 1113 C CA . LYS A 1 159 ? 24.325 12.736 11.636 1.00 38.56 167 LYS A CA 1
ATOM 1114 C C . LYS A 1 159 ? 22.920 13.227 11.961 1.00 38.10 167 LYS A C 1
ATOM 1115 O O . LYS A 1 159 ? 22.536 14.338 11.565 1.00 41.75 167 LYS A O 1
ATOM 1121 N N . LEU A 1 160 ? 22.129 12.406 12.652 1.00 36.99 168 LEU A N 1
ATOM 1122 C CA . LEU A 1 160 ? 20.770 12.804 13.006 1.00 42.05 168 LEU A CA 1
ATOM 1123 C C . LEU A 1 160 ? 20.788 13.882 14.088 1.00 48.50 168 LEU A C 1
ATOM 1124 O O . LEU A 1 160 ? 20.302 14.999 13.885 1.00 52.25 168 LEU A O 1
ATOM 1129 N N . LEU A 1 161 ? 21.384 13.580 15.233 1.00 51.95 169 LEU A N 1
ATOM 1130 C CA . LEU A 1 161 ? 21.393 14.505 16.350 1.00 54.84 169 LEU A CA 1
ATOM 1131 C C . LEU A 1 161 ? 22.716 15.253 16.526 1.00 57.07 169 LEU A C 1
ATOM 1132 O O . LEU A 1 161 ? 23.709 14.664 16.987 1.00 56.68 169 LEU A O 1
ATOM 1137 N N . GLY A 1 165 ? 20.964 17.872 23.610 1.00 68.82 173 GLY A N 1
ATOM 1138 C CA . GLY A 1 165 ? 20.545 18.987 24.432 1.00 68.76 173 GLY A CA 1
ATOM 1139 C C . GLY A 1 165 ? 19.818 18.539 25.689 1.00 67.71 173 GLY A C 1
ATOM 1140 O O . GLY A 1 165 ? 19.619 17.347 25.930 1.00 66.06 173 GLY A O 1
ATOM 1141 N N . ARG A 1 166 ? 19.429 19.534 26.482 1.00 68.19 174 ARG A N 1
ATOM 1142 C CA . ARG A 1 166 ? 18.710 19.286 27.722 1.00 68.96 174 ARG A CA 1
ATOM 1143 C C . ARG A 1 166 ? 17.279 18.848 27.430 1.00 66.55 174 ARG A C 1
ATOM 1144 O O . ARG A 1 166 ? 16.690 19.203 26.406 1.00 70.10 174 ARG A O 1
ATOM 1152 N N . GLY A 1 167 ? 16.717 18.070 28.352 1.00 61.44 175 GLY A N 1
ATOM 1153 C CA . GLY A 1 167 ? 15.424 17.456 28.141 1.00 58.01 175 GLY A CA 1
ATOM 1154 C C . GLY A 1 167 ? 15.418 16.319 27.148 1.00 52.08 175 GLY A C 1
ATOM 1155 O O . GLY A 1 167 ? 14.385 15.648 27.009 1.00 56.61 175 GLY A O 1
ATOM 1156 N N . ILE A 1 168 ? 16.530 16.076 26.458 1.00 44.31 176 ILE A N 1
ATOM 1157 C CA . ILE A 1 168 ? 16.659 14.963 25.525 1.00 36.32 176 ILE A CA 1
ATOM 1158 C C . ILE A 1 168 ? 17.158 13.767 26.329 1.00 24.88 176 ILE A C 1
ATOM 1159 O O . ILE A 1 168 ? 18.336 13.695 26.700 1.00 22.19 176 ILE A O 1
ATOM 1164 N N . SER A 1 169 ? 16.262 12.823 26.597 1.00 21.37 177 SER A N 1
ATOM 1165 C CA . SER A 1 169 ? 16.637 11.594 27.274 1.00 22.71 177 SER A CA 1
ATOM 1166 C C . SER A 1 169 ? 17.299 10.629 26.294 1.00 19.63 177 SER A C 1
ATOM 1167 O O . SER A 1 169 ? 17.315 10.839 25.075 1.00 22.13 177 SER A O 1
ATOM 1170 N N . GLU A 1 170 ? 17.862 9.557 26.848 1.00 21.69 178 GLU A N 1
ATOM 1171 C CA . GLU A 1 170 ? 18.329 8.450 26.018 1.00 24.20 178 GLU A CA 1
ATOM 1172 C C . GLU A 1 170 ? 17.202 7.880 25.162 1.00 23.40 178 GLU A C 1
ATOM 1173 O O . GLU A 1 170 ? 17.410 7.547 23.987 1.00 23.86 178 GLU A O 1
ATOM 1179 N N . LEU A 1 171 ? 15.995 7.761 25.725 1.00 21.28 179 LEU A N 1
ATOM 1180 C CA . LEU A 1 171 ? 14.869 7.308 24.918 1.00 24.28 179 LEU A CA 1
ATOM 1181 C C . LEU A 1 171 ? 14.623 8.259 23.756 1.00 21.63 179 LEU A C 1
ATOM 1182 O O . LEU A 1 171 ? 14.430 7.819 22.615 1.00 22.59 179 LEU A O 1
ATOM 1187 N N . ASP A 1 172 ? 14.656 9.566 24.022 1.00 23.34 180 ASP A N 1
ATOM 1188 C CA . ASP A 1 172 ? 14.417 10.554 22.973 1.00 20.40 180 ASP A CA 1
ATOM 1189 C C . ASP A 1 172 ? 15.535 10.547 21.941 1.00 22.71 180 ASP A C 1
ATOM 1190 O O . ASP A 1 172 ? 15.289 10.791 20.754 1.00 28.44 180 ASP A O 1
ATOM 1195 N N . ALA A 1 173 ? 16.773 10.299 22.383 1.00 19.40 181 ALA A N 1
ATOM 1196 C CA . ALA A 1 173 ? 17.922 10.326 21.480 1.00 21.70 181 ALA A CA 1
ATOM 1197 C C . ALA A 1 173 ? 17.812 9.244 20.420 1.00 26.06 181 ALA A C 1
ATOM 1198 O O . ALA A 1 173 ? 18.200 9.455 19.265 1.00 32.88 181 ALA A O 1
ATOM 1200 N N . PHE A 1 174 ? 17.303 8.072 20.796 1.00 19.39 182 PHE A N 1
ATOM 1201 C CA . PHE A 1 174 ? 17.132 6.979 19.851 1.00 20.23 182 PHE A CA 1
ATOM 1202 C C . PHE A 1 174 ? 15.820 7.057 19.098 1.00 28.24 182 PHE A C 1
ATOM 1203 O O . PHE A 1 174 ? 15.696 6.439 18.036 1.00 21.24 182 PHE A O 1
ATOM 1211 N N . GLY A 1 175 ? 14.855 7.818 19.608 1.00 27.61 183 GLY A N 1
ATOM 1212 C CA . GLY A 1 175 ? 13.632 8.044 18.856 1.00 24.11 183 GLY A CA 1
ATOM 1213 C C . GLY A 1 175 ? 13.882 8.647 17.487 1.00 24.31 183 GLY A C 1
ATOM 1214 O O . GLY A 1 175 ? 13.202 8.297 16.518 1.00 22.38 183 GLY A O 1
ATOM 1215 N N . ALA A 1 176 ? 14.855 9.548 17.379 1.00 28.99 184 ALA A N 1
ATOM 1216 C CA . ALA A 1 176 ? 15.181 10.125 16.082 1.00 22.52 184 ALA A CA 1
ATOM 1217 C C . ALA A 1 176 ? 15.618 9.048 15.094 1.00 23.11 184 ALA A C 1
ATOM 1218 O O . ALA A 1 176 ? 15.162 9.021 13.943 1.00 22.35 184 ALA A O 1
ATOM 1220 N N . ALA A 1 177 ? 16.508 8.148 15.523 1.00 19.41 185 ALA A N 1
ATOM 1221 C CA . ALA A 1 177 ? 16.889 7.045 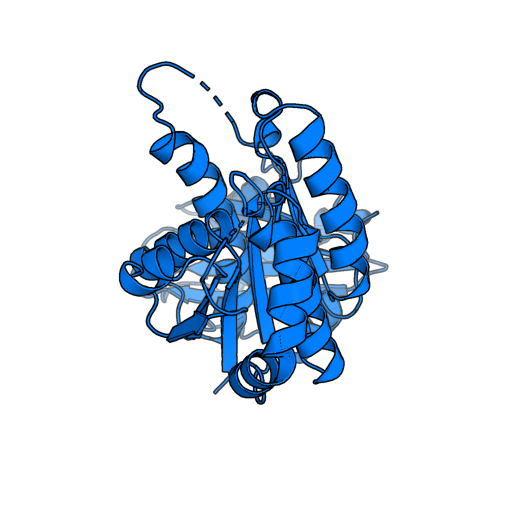14.660 1.00 17.13 185 ALA A CA 1
ATOM 1222 C C . ALA A 1 177 ? 15.686 6.177 14.330 1.00 14.68 185 ALA A C 1
ATOM 1223 O O . ALA A 1 177 ? 15.512 5.760 13.177 1.00 18.32 185 ALA A O 1
ATOM 1225 N N . ASN A 1 178 ? 14.854 5.885 15.333 1.00 15.61 186 ASN A N 1
ATOM 1226 C CA . ASN A 1 178 ? 13.689 5.032 15.113 1.00 13.82 186 ASN A CA 1
ATOM 1227 C C . ASN A 1 178 ? 12.793 5.595 14.018 1.00 16.31 186 ASN A C 1
ATOM 1228 O O . ASN A 1 178 ? 12.263 4.840 13.193 1.00 14.61 186 ASN A O 1
ATOM 1233 N N . ASP A 1 179 ? 12.622 6.917 13.978 1.00 16.92 187 ASP A N 1
ATOM 1234 C CA . ASP A 1 179 ? 11.732 7.518 12.989 1.00 17.95 187 ASP A CA 1
ATOM 1235 C C . ASP A 1 179 ? 12.303 7.392 11.584 1.00 17.52 187 ASP A C 1
ATOM 1236 O O . ASP A 1 179 ? 11.555 7.175 10.622 1.00 18.62 187 ASP A O 1
ATOM 1241 N N . VAL A 1 180 ? 13.628 7.491 11.448 1.00 16.85 188 VAL A N 1
ATOM 1242 C CA . VAL A 1 180 ? 14.242 7.357 10.132 1.00 16.17 188 VAL A CA 1
ATOM 1243 C C . VAL A 1 180 ? 14.170 5.916 9.654 1.00 15.11 188 VAL A C 1
ATOM 1244 O O . VAL A 1 180 ? 13.904 5.654 8.474 1.00 13.83 188 VAL A O 1
ATOM 1248 N N . LEU A 1 181 ? 14.452 4.959 10.545 1.00 13.49 189 LEU A N 1
ATOM 1249 C CA . LEU A 1 181 ? 14.376 3.561 10.154 1.00 13.64 189 LEU A CA 1
ATOM 1250 C C . LEU A 1 181 ? 12.968 3.217 9.717 1.00 12.07 189 LEU A C 1
ATOM 1251 O O . LEU A 1 181 ? 12.769 2.517 8.713 1.00 13.79 189 LEU A O 1
ATOM 1256 N N . LYS A 1 182 ? 11.974 3.717 10.458 1.00 12.67 190 LYS A N 1
ATOM 1257 C CA . LYS A 1 182 ? 10.592 3.483 10.089 1.00 13.09 190 LYS A CA 1
ATOM 1258 C C . LYS A 1 182 ? 10.276 4.111 8.740 1.00 13.97 190 LYS A C 1
ATOM 1259 O O . LYS A 1 182 ? 9.640 3.478 7.896 1.00 13.10 190 LYS A O 1
ATOM 1265 N N . GLY A 1 183 ? 10.718 5.342 8.515 1.00 13.76 191 GLY A N 1
ATOM 1266 C CA . GLY A 1 183 ? 10.440 5.993 7.246 1.00 16.02 191 GLY A CA 1
ATOM 1267 C C . GLY A 1 183 ? 10.992 5.237 6.048 1.00 12.30 191 GLY A C 1
ATOM 1268 O O . GLY A 1 183 ? 10.355 5.187 4.991 1.00 14.25 191 GLY A O 1
ATOM 1269 N N . ALA A 1 184 ? 12.185 4.637 6.188 1.00 11.83 192 ALA A N 1
ATOM 1270 C CA . ALA A 1 184 ? 12.747 3.890 5.072 1.00 11.27 192 ALA A CA 1
ATOM 1271 C C . ALA A 1 184 ? 11.959 2.607 4.828 1.00 11.24 192 ALA A C 1
ATOM 1272 O O . ALA A 1 184 ? 11.615 2.285 3.688 1.00 13.23 192 ALA A O 1
ATOM 1274 N N . VAL A 1 185 ? 11.690 1.850 5.887 1.00 10.99 193 VAL A N 1
ATOM 1275 C CA . VAL A 1 185 ? 10.943 0.602 5.734 1.00 12.66 193 VAL A CA 1
ATOM 1276 C C . VAL A 1 185 ? 9.544 0.881 5.191 1.00 10.71 193 VAL A C 1
ATOM 1277 O O . VAL A 1 185 ? 9.091 0.244 4.232 1.00 12.65 193 VAL A O 1
ATOM 1281 N N . GLN A 1 186 ? 8.841 1.841 5.793 1.00 11.56 194 GLN A N 1
ATOM 1282 C CA . GLN A 1 186 ? 7.483 2.155 5.365 1.00 12.13 194 GLN A CA 1
ATOM 1283 C C . GLN A 1 186 ? 7.472 2.655 3.933 1.00 13.19 194 GLN A C 1
ATOM 1284 O O . GLN A 1 186 ? 6.608 2.268 3.131 1.00 13.90 194 GLN A O 1
ATOM 1290 N N . GLY A 1 187 ? 8.423 3.519 3.592 1.00 12.67 195 GLY A N 1
ATOM 1291 C CA . GLY A 1 187 ? 8.444 4.089 2.261 1.00 15.59 195 GLY A CA 1
ATOM 1292 C C . GLY A 1 187 ? 8.611 3.056 1.166 1.00 14.61 195 GLY A C 1
ATOM 1293 O O . GLY A 1 187 ? 8.029 3.187 0.084 1.00 15.68 195 GLY A O 1
ATOM 1294 N N . ILE A 1 188 ? 9.419 2.017 1.416 1.00 11.39 196 ILE A N 1
ATOM 1295 C CA . ILE A 1 188 ? 9.583 0.965 0.426 1.00 12.06 196 ILE A CA 1
ATOM 1296 C C . ILE A 1 188 ? 8.406 0.002 0.468 1.00 14.27 196 ILE A C 1
ATOM 1297 O O . ILE A 1 188 ? 7.794 -0.302 -0.563 1.00 15.27 196 ILE A O 1
ATOM 1302 N N . ALA A 1 189 ? 8.060 -0.473 1.659 1.00 11.73 197 ALA A N 1
ATOM 1303 C CA . ALA A 1 189 ? 7.095 -1.560 1.761 1.00 11.58 197 ALA A CA 1
ATOM 1304 C C . ALA A 1 189 ? 5.696 -1.138 1.332 1.00 12.49 197 ALA A C 1
ATOM 1305 O O . ALA A 1 189 ? 4.982 -1.923 0.697 1.00 12.40 197 ALA A O 1
ATOM 1307 N N . GLU A 1 190 ? 5.272 0.077 1.687 1.00 11.06 198 GLU A N 1
ATOM 1308 C CA . GLU A 1 190 ? 3.877 0.456 1.449 1.00 11.17 198 GLU A CA 1
ATOM 1309 C C . GLU A 1 190 ? 3.575 0.695 -0.023 1.00 12.54 198 GLU A C 1
ATOM 1310 O O . GLU A 1 190 ? 2.399 0.703 -0.406 1.00 13.02 198 GLU A O 1
ATOM 1316 N N . LEU A 1 191 ? 4.592 0.878 -0.868 1.00 13.46 199 LEU A N 1
ATOM 1317 C CA . LEU A 1 191 ? 4.358 0.841 -2.308 1.00 15.04 199 LEU A CA 1
ATOM 1318 C C . LEU A 1 191 ? 3.773 -0.492 -2.741 1.00 14.43 199 LEU A C 1
ATOM 1319 O O . LEU A 1 191 ? 3.041 -0.559 -3.738 1.00 15.62 199 LEU A O 1
ATOM 1324 N N . ILE A 1 192 ? 4.105 -1.562 -2.034 1.00 15.45 200 ILE A N 1
ATOM 1325 C CA . ILE A 1 192 ? 3.649 -2.897 -2.376 1.00 16.55 200 ILE A CA 1
ATOM 1326 C C . ILE A 1 192 ? 2.390 -3.246 -1.610 1.00 18.05 200 ILE A C 1
ATOM 1327 O O . ILE A 1 192 ? 1.455 -3.823 -2.175 1.00 17.55 200 ILE A O 1
ATOM 1332 N N . THR A 1 193 ? 2.323 -2.886 -0.321 1.00 14.34 201 THR A N 1
ATOM 1333 C CA . THR A 1 193 ? 1.224 -3.354 0.522 1.00 15.03 201 THR A CA 1
ATOM 1334 C C . THR A 1 193 ? -0.006 -2.457 0.488 1.00 15.29 201 THR A C 1
ATOM 1335 O O . THR A 1 193 ? -1.104 -2.943 0.796 1.00 15.84 201 THR A O 1
ATOM 1339 N N . ARG A 1 194 ? 0.109 -1.180 0.119 1.00 15.50 202 ARG A N 1
ATOM 1340 C CA . ARG A 1 194 ? -1.072 -0.321 -0.002 1.00 21.08 202 ARG A CA 1
ATOM 1341 C C . ARG A 1 194 ? -0.885 0.672 -1.138 1.00 13.13 202 ARG A C 1
ATOM 1342 O O . ARG A 1 194 ? -0.775 1.882 -0.928 1.00 16.41 202 ARG A O 1
ATOM 1350 N N . PRO A 1 195 ? -0.916 0.190 -2.372 1.00 16.55 203 PRO A N 1
ATOM 1351 C CA . PRO A 1 195 ? -0.688 1.072 -3.518 1.00 21.87 203 PRO A CA 1
ATOM 1352 C C . PRO A 1 195 ? -1.806 2.085 -3.694 1.00 21.31 203 PRO A C 1
ATOM 1353 O O . PRO A 1 195 ? -2.963 1.852 -3.315 1.00 21.26 203 PRO A O 1
ATOM 1357 N N . GLY A 1 196 ? -1.455 3.216 -4.279 1.00 19.98 204 GLY A N 1
ATOM 1358 C CA . GLY A 1 196 ? -2.416 4.202 -4.738 1.00 21.04 204 GLY A CA 1
ATOM 1359 C C . GLY A 1 196 ? -2.669 4.071 -6.223 1.00 18.20 204 GLY A C 1
ATOM 1360 O O . GLY A 1 196 ? -2.481 3.000 -6.815 1.00 23.30 204 GLY A O 1
ATOM 1361 N N . LEU A 1 197 ? -3.057 5.185 -6.837 1.00 20.39 205 LEU A N 1
ATOM 1362 C CA . LEU A 1 197 ? -3.569 5.132 -8.203 1.00 32.22 205 LEU A CA 1
ATOM 1363 C C . LEU A 1 197 ? -2.524 4.653 -9.201 1.00 38.31 205 LEU A C 1
ATOM 1364 O O . LEU A 1 197 ? -2.874 4.033 -10.212 1.00 36.35 205 LEU A O 1
ATOM 1369 N N . MET A 1 198 ? -1.249 4.906 -8.940 1.00 27.22 206 MET A N 1
ATOM 1370 C CA . MET A 1 198 ? -0.167 4.424 -9.791 1.00 40.37 206 MET A CA 1
ATOM 1371 C C . MET A 1 198 ? 0.560 3.353 -8.990 1.00 36.66 206 MET A C 1
ATOM 1372 O O . MET A 1 198 ? 1.454 3.644 -8.195 1.00 37.01 206 MET A O 1
ATOM 1377 N N . ASN A 1 199 ? 0.152 2.109 -9.187 1.00 26.81 207 ASN A N 1
ATOM 1378 C CA . ASN A 1 199 ? 0.725 0.999 -8.444 1.00 31.81 207 ASN A CA 1
ATOM 1379 C C . ASN A 1 199 ? 2.100 0.687 -9.006 1.00 28.45 207 ASN A C 1
ATOM 1380 O O . ASN A 1 199 ? 2.263 0.527 -10.219 1.00 34.98 207 ASN A O 1
ATOM 1385 N N . VAL A 1 200 ? 3.099 0.618 -8.126 1.00 23.57 208 VAL A N 1
ATOM 1386 C CA . VAL A 1 200 ? 4.414 0.194 -8.568 1.00 27.35 208 VAL A CA 1
ATOM 1387 C C . VAL A 1 200 ? 4.386 -1.296 -8.875 1.00 24.06 208 VAL A C 1
ATOM 1388 O O . VAL A 1 200 ? 3.701 -2.080 -8.205 1.00 28.47 208 VAL A O 1
ATOM 1392 N N . ASP A 1 201 ? 5.127 -1.691 -9.902 1.00 31.53 209 ASP A N 1
ATOM 1393 C CA . ASP A 1 201 ? 5.333 -3.099 -10.189 1.00 39.62 209 ASP A CA 1
ATOM 1394 C C . ASP A 1 201 ? 6.487 -3.592 -9.327 1.00 38.40 209 ASP A C 1
ATOM 1395 O O . ASP A 1 201 ? 7.541 -2.950 -9.271 1.00 36.46 209 ASP A O 1
ATOM 1400 N N . PHE A 1 202 ? 6.283 -4.722 -8.642 1.00 32.06 210 PHE A N 1
ATOM 1401 C CA . PHE A 1 202 ? 7.307 -5.215 -7.723 1.00 35.32 210 PHE A CA 1
ATOM 1402 C C . PHE A 1 202 ? 8.604 -5.554 -8.444 1.00 37.35 210 PHE A C 1
ATOM 1403 O O . PHE A 1 202 ? 9.682 -5.503 -7.839 1.00 25.91 210 PHE A O 1
ATOM 1411 N N . ALA A 1 203 ? 8.525 -5.904 -9.729 1.00 34.86 211 ALA A N 1
ATOM 1412 C CA . ALA A 1 203 ? 9.739 -6.107 -10.508 1.00 35.74 211 ALA A CA 1
ATOM 1413 C C . ALA A 1 203 ? 10.537 -4.819 -10.623 1.00 35.46 211 ALA A C 1
ATOM 1414 O O . ALA A 1 203 ? 11.766 -4.858 -10.747 1.00 30.37 211 ALA A O 1
ATOM 1416 N N . ASP A 1 204 ? 9.855 -3.671 -10.605 1.00 31.79 212 ASP A N 1
ATOM 1417 C CA . ASP A 1 204 ? 10.564 -2.401 -10.601 1.00 33.18 212 ASP A CA 1
ATOM 1418 C C . ASP A 1 204 ? 11.251 -2.165 -9.260 1.00 18.26 212 ASP A C 1
ATOM 1419 O O . ASP A 1 204 ? 12.372 -1.637 -9.223 1.00 24.47 212 ASP A O 1
ATOM 1424 N N . VAL A 1 205 ? 10.589 -2.532 -8.153 1.00 22.94 213 VAL A N 1
ATOM 1425 C CA . VAL A 1 205 ? 11.247 -2.476 -6.846 1.00 18.37 213 VAL A CA 1
ATOM 1426 C C . VAL A 1 205 ? 12.480 -3.369 -6.844 1.00 19.71 213 VAL A C 1
ATOM 1427 O O . VAL A 1 205 ? 13.576 -2.950 -6.456 1.00 17.68 213 VAL A O 1
ATOM 1431 N N . ARG A 1 206 ? 12.329 -4.612 -7.294 1.00 19.98 214 ARG A N 1
ATOM 1432 C CA . ARG A 1 206 ? 13.472 -5.516 -7.361 1.00 21.22 214 ARG A CA 1
ATOM 1433 C C . ARG A 1 206 ? 14.567 -4.946 -8.252 1.00 21.83 214 ARG A C 1
ATOM 1434 O O . ARG A 1 206 ? 15.757 -5.034 -7.925 1.00 21.70 214 ARG A O 1
ATOM 1442 N N . THR A 1 207 ? 14.182 -4.320 -9.366 1.00 24.84 215 THR A N 1
ATOM 1443 C CA . THR A 1 207 ? 15.162 -3.748 -10.282 1.00 23.66 215 THR A CA 1
ATOM 14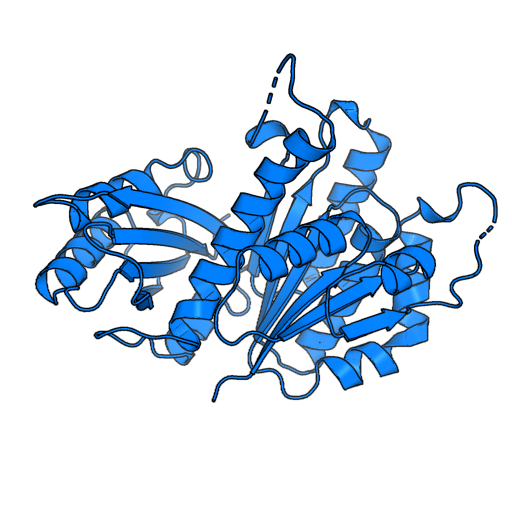44 C C . THR A 1 207 ? 16.031 -2.714 -9.585 1.00 24.60 215 THR A C 1
ATOM 1445 O O . THR A 1 207 ? 17.248 -2.641 -9.819 1.00 25.33 215 THR A O 1
ATOM 1448 N N . VAL A 1 208 ? 15.426 -1.880 -8.741 1.00 19.79 216 VAL A N 1
ATOM 1449 C CA . VAL A 1 208 ? 16.202 -0.802 -8.146 1.00 19.16 216 VAL A CA 1
ATOM 1450 C C . VAL A 1 208 ? 16.794 -1.165 -6.798 1.00 18.19 216 VAL A C 1
ATOM 1451 O O . VAL A 1 208 ? 17.590 -0.379 -6.269 1.00 19.25 216 VAL A O 1
ATOM 1455 N N . MET A 1 209 ? 16.493 -2.346 -6.253 1.00 17.04 217 MET A N 1
ATOM 1456 C CA . MET A 1 209 ? 17.009 -2.721 -4.943 1.00 15.23 217 MET A CA 1
ATOM 1457 C C . MET A 1 209 ? 17.865 -3.979 -4.920 1.00 14.14 217 MET A C 1
ATOM 1458 O O . MET A 1 209 ? 18.680 -4.115 -4.005 1.00 15.68 217 MET A O 1
ATOM 1463 N N . SER A 1 210 ? 17.739 -4.877 -5.900 1.00 15.99 218 SER A N 1
ATOM 1464 C CA . SER A 1 210 ? 18.426 -6.166 -5.848 1.00 16.13 218 SER A CA 1
ATOM 1465 C C . SER A 1 210 ? 19.915 -6.002 -6.158 1.00 17.64 218 SER A C 1
ATOM 1466 O O . SER A 1 210 ? 20.273 -5.446 -7.199 1.00 19.69 218 SER A O 1
ATOM 1469 N N . GLU A 1 211 ? 20.771 -6.505 -5.269 1.00 16.08 219 GLU A N 1
ATOM 1470 C CA . GLU A 1 211 ? 22.228 -6.506 -5.471 1.00 16.21 219 GLU A CA 1
ATOM 1471 C C . GLU A 1 211 ? 22.741 -5.127 -5.886 1.00 19.05 219 GLU A C 1
ATOM 1472 O O . GLU A 1 211 ? 23.531 -4.981 -6.823 1.00 20.26 219 GLU A O 1
ATOM 1478 N N . MET A 1 212 ? 22.309 -4.101 -5.154 1.00 19.86 220 MET A N 1
ATOM 1479 C CA . MET A 1 212 ? 22.621 -2.714 -5.499 1.00 16.06 220 MET A CA 1
ATOM 1480 C C . MET A 1 212 ? 23.666 -2.080 -4.603 1.00 19.25 220 MET A C 1
ATOM 1481 O O . MET A 1 212 ? 24.365 -1.161 -5.051 1.00 24.76 220 MET A O 1
ATOM 1486 N N . GLY A 1 213 ? 23.819 -2.549 -3.380 1.00 16.08 221 GLY A N 1
ATOM 1487 C CA . GLY A 1 213 ? 24.840 -2.012 -2.492 1.00 18.40 221 GLY A CA 1
ATOM 1488 C C . GLY A 1 213 ? 24.305 -0.903 -1.604 1.00 15.59 221 GLY A C 1
ATOM 1489 O O . GLY A 1 213 ? 23.209 -1.018 -1.030 1.00 14.88 221 GLY A O 1
ATOM 1490 N N . TYR A 1 214 ? 25.055 0.174 -1.478 1.00 14.10 222 TYR A N 1
ATOM 1491 C CA . TYR A 1 214 ? 24.664 1.240 -0.571 1.00 14.19 222 TYR A CA 1
ATOM 1492 C C . TYR A 1 214 ? 23.462 2.002 -1.107 1.00 13.02 222 TYR A C 1
ATOM 1493 O O . TYR A 1 214 ? 23.302 2.195 -2.318 1.00 14.25 222 TYR A O 1
ATOM 1502 N N . ALA A 1 215 ? 22.629 2.473 -0.176 1.00 12.06 223 ALA A N 1
ATOM 1503 C CA . ALA A 1 215 ? 21.453 3.261 -0.479 1.00 11.27 223 ALA A CA 1
ATOM 1504 C C . ALA A 1 215 ? 21.276 4.329 0.587 1.00 11.40 223 ALA A C 1
ATOM 1505 O O . ALA A 1 215 ? 21.916 4.282 1.650 1.00 13.01 223 ALA A O 1
ATOM 1507 N N . MET A 1 216 ? 20.419 5.307 0.317 1.00 12.06 224 MET A N 1
ATOM 1508 C CA . MET A 1 216 ? 20.129 6.316 1.323 1.00 10.55 224 MET A CA 1
ATOM 1509 C C . MET A 1 216 ? 18.735 6.865 1.057 1.00 12.46 224 MET A C 1
ATOM 1510 O O . MET A 1 216 ? 18.308 6.929 -0.091 1.00 13.42 224 MET A O 1
ATOM 1515 N N . MET A 1 217 ? 18.065 7.320 2.105 1.00 12.74 225 MET A N 1
ATOM 1516 C CA . MET A 1 217 ? 16.685 7.783 2.023 1.00 11.55 225 MET A CA 1
ATOM 1517 C C . MET A 1 217 ? 16.571 9.242 2.429 1.00 14.44 225 MET A C 1
ATOM 1518 O O . MET A 1 217 ? 17.239 9.689 3.367 1.00 17.80 225 MET A O 1
ATOM 1523 N N . GLY A 1 218 ? 15.716 9.985 1.726 1.00 12.73 226 GLY A N 1
ATOM 1524 C CA . GLY A 1 218 ? 15.254 11.274 2.195 1.00 14.26 226 GLY A CA 1
ATOM 1525 C C . GLY A 1 218 ? 13.749 11.357 2.021 1.00 15.74 226 GLY A C 1
ATOM 1526 O O . GLY A 1 218 ? 13.174 10.650 1.201 1.00 17.15 226 GLY A O 1
ATOM 1527 N N . SER A 1 219 ? 13.105 12.228 2.808 1.00 13.87 227 SER A N 1
ATOM 1528 C CA . SER A 1 219 ? 11.656 12.362 2.745 1.00 15.13 227 SER A CA 1
ATOM 1529 C C . SER A 1 219 ? 11.261 13.817 2.941 1.00 18.27 227 SER A C 1
ATOM 1530 O O . SER A 1 219 ? 11.993 14.608 3.541 1.00 17.56 227 SER A O 1
ATOM 1533 N N . GLY A 1 220 ? 10.075 14.147 2.429 1.00 16.62 228 GLY A N 1
ATOM 1534 C CA . GLY A 1 220 ? 9.508 15.476 2.575 1.00 16.63 228 GLY A CA 1
ATOM 1535 C C . GLY A 1 220 ? 8.001 15.368 2.554 1.00 17.55 228 GLY A C 1
ATOM 1536 O O . GLY A 1 220 ? 7.441 14.401 2.042 1.00 18.41 228 GLY A O 1
ATOM 1537 N N . VAL A 1 221 ? 7.350 16.403 3.076 1.00 18.01 229 VAL A N 1
ATOM 1538 C CA . VAL A 1 221 ? 5.890 16.445 3.155 1.00 17.82 229 VAL A CA 1
ATOM 1539 C C . VAL A 1 221 ? 5.459 17.891 2.997 1.00 22.15 229 VAL A C 1
ATOM 1540 O O . VAL A 1 221 ? 6.148 18.813 3.445 1.00 22.49 229 VAL A O 1
ATOM 1544 N N . ALA A 1 222 ? 4.337 18.083 2.320 1.00 20.53 230 ALA A N 1
ATOM 1545 C CA . ALA A 1 222 ? 3.843 19.423 2.030 1.00 20.01 230 ALA A CA 1
ATOM 1546 C C . ALA A 1 222 ? 2.332 19.359 1.855 1.00 23.53 230 ALA A C 1
ATOM 1547 O O . ALA A 1 222 ? 1.751 18.297 1.621 1.00 23.37 230 ALA A O 1
ATOM 1549 N N . SER A 1 223 ? 1.695 20.524 1.961 1.00 24.56 231 SER A N 1
ATOM 1550 C CA . SER A 1 223 ? 0.275 20.674 1.703 1.00 26.85 231 SER A CA 1
ATOM 1551 C C . SER A 1 223 ? 0.093 21.915 0.847 1.00 24.84 231 SER A C 1
ATOM 1552 O O . SER A 1 223 ? 0.978 22.768 0.766 1.00 26.67 231 SER A O 1
ATOM 1554 N N . GLY A 1 224 ? -1.055 22.011 0.204 1.00 29.30 232 GLY A N 1
ATOM 1555 C CA . GLY A 1 224 ? -1.334 23.160 -0.626 1.00 31.09 232 GLY A CA 1
ATOM 1556 C C . GLY A 1 224 ? -1.225 22.848 -2.107 1.00 34.31 232 GLY A C 1
ATOM 1557 O O . GLY A 1 224 ? -1.086 21.699 -2.535 1.00 35.11 232 GLY A O 1
ATOM 1558 N N . GLU A 1 225 ? -1.282 23.921 -2.899 1.00 39.29 233 GLU A N 1
ATOM 1559 C CA . GLU A 1 225 ? -1.475 23.775 -4.337 1.00 47.86 233 GLU A CA 1
ATOM 1560 C C . GLU A 1 225 ? -0.284 23.103 -5.002 1.00 35.70 233 GLU A C 1
ATOM 1561 O O . GLU A 1 225 ? -0.456 22.322 -5.945 1.00 33.03 233 GLU A O 1
ATOM 1567 N N . ASP A 1 226 ? 0.927 23.401 -4.535 1.00 28.28 234 ASP A N 1
ATOM 1568 C CA . ASP A 1 226 ? 2.151 22.856 -5.102 1.00 28.37 234 ASP A CA 1
ATOM 1569 C C . ASP A 1 226 ? 2.756 21.775 -4.210 1.00 21.90 234 ASP A C 1
ATOM 1570 O O . ASP A 1 226 ? 3.969 21.592 -4.198 1.00 21.32 234 ASP A O 1
ATOM 1575 N N . ARG A 1 227 ? 1.911 21.031 -3.486 1.00 21.68 235 ARG A N 1
ATOM 1576 C CA . ARG A 1 227 ? 2.383 20.033 -2.522 1.00 22.54 235 ARG A CA 1
ATOM 1577 C C . ARG A 1 227 ? 3.293 19.003 -3.179 1.00 21.36 235 ARG A C 1
ATOM 1578 O O . ARG A 1 227 ? 4.291 18.581 -2.584 1.00 20.85 235 ARG A O 1
ATOM 1586 N N . ALA A 1 228 ? 2.993 18.606 -4.415 1.00 19.78 236 ALA A N 1
ATOM 1587 C CA . ALA A 1 228 ? 3.781 17.560 -5.070 1.00 22.71 236 ALA A CA 1
ATOM 1588 C C . ALA A 1 228 ? 5.213 18.015 -5.315 1.00 19.62 236 ALA A C 1
ATOM 1589 O O . ALA A 1 228 ? 6.172 17.297 -5.016 1.00 19.77 236 ALA A O 1
ATOM 1591 N N . GLU A 1 229 ? 5.365 19.199 -5.895 1.00 20.38 237 GLU A N 1
ATOM 1592 C CA . GLU A 1 229 ? 6.686 19.774 -6.133 1.00 20.22 237 GLU A CA 1
ATOM 1593 C C . GLU A 1 229 ? 7.432 19.966 -4.826 1.00 18.30 237 GLU A C 1
ATOM 1594 O O . GLU A 1 229 ? 8.612 19.615 -4.700 1.00 18.48 237 GLU A O 1
ATOM 1600 N N . GLU A 1 230 ? 6.766 20.593 -3.862 1.00 19.01 238 GLU A N 1
ATOM 1601 C CA . GLU A 1 230 ? 7.412 20.989 -2.622 1.00 19.06 238 GLU A CA 1
ATOM 1602 C C . GLU A 1 230 ? 7.852 19.774 -1.808 1.00 18.05 238 GLU A C 1
ATOM 1603 O O . GLU A 1 230 ? 8.945 19.773 -1.246 1.00 17.64 238 GLU A O 1
ATOM 1609 N N . ALA A 1 231 ? 7.014 18.739 -1.733 1.00 17.96 239 ALA A N 1
ATOM 1610 C CA . ALA A 1 231 ? 7.389 17.523 -1.021 1.00 16.87 239 ALA A CA 1
ATOM 1611 C C . ALA A 1 231 ? 8.586 16.848 -1.681 1.00 16.10 239 ALA A C 1
ATOM 1612 O O . ALA A 1 231 ? 9.505 16.384 -0.991 1.00 16.85 239 ALA A O 1
ATOM 1614 N N . ALA A 1 232 ? 8.588 16.781 -3.015 1.00 17.28 240 ALA A N 1
ATOM 1615 C CA . ALA A 1 232 ? 9.698 16.164 -3.737 1.00 17.85 240 ALA A CA 1
ATOM 1616 C C . ALA A 1 232 ? 10.987 16.945 -3.535 1.00 17.80 240 ALA A C 1
ATOM 1617 O O . ALA A 1 232 ? 12.040 16.361 -3.272 1.00 17.04 240 ALA A O 1
ATOM 1619 N N . GLU A 1 233 ? 10.925 18.272 -3.681 1.00 16.52 241 GLU A N 1
ATOM 1620 C CA . GLU A 1 233 ? 12.110 19.097 -3.459 1.00 17.76 241 GLU A CA 1
ATOM 1621 C C . GLU A 1 233 ? 12.615 18.963 -2.024 1.00 16.77 241 GLU A C 1
ATOM 1622 O O . GLU A 1 233 ? 13.833 18.933 -1.786 1.00 18.55 241 GLU A O 1
ATOM 1628 N N . MET A 1 234 ? 11.702 18.889 -1.053 1.00 17.98 242 MET A N 1
ATOM 1629 C CA . MET A 1 234 ? 12.106 18.715 0.341 1.00 16.83 242 MET A CA 1
ATOM 1630 C C . MET A 1 234 ? 12.808 17.382 0.554 1.00 17.03 242 MET A C 1
ATOM 1631 O O . MET A 1 234 ? 13.805 17.318 1.283 1.00 16.40 242 MET A O 1
ATOM 1636 N N . ALA A 1 235 ? 12.317 16.312 -0.074 1.00 15.74 243 ALA A N 1
ATOM 1637 C CA . ALA A 1 235 ? 12.960 15.008 0.057 1.00 17.76 243 ALA A CA 1
ATOM 1638 C C . ALA A 1 235 ? 14.379 15.036 -0.500 1.00 18.56 243 ALA A C 1
ATOM 1639 O O . ALA A 1 235 ? 15.307 14.512 0.127 1.00 17.34 243 ALA A O 1
ATOM 1641 N N . ILE A 1 236 ? 14.563 15.643 -1.678 1.00 16.83 244 ILE A N 1
ATOM 1642 C CA . ILE A 1 236 ? 15.885 15.722 -2.301 1.00 16.60 244 ILE A CA 1
ATOM 1643 C C . ILE A 1 236 ? 16.842 16.542 -1.442 1.00 20.65 244 ILE A C 1
ATOM 1644 O O . ILE A 1 236 ? 18.040 16.241 -1.371 1.00 19.04 244 ILE A O 1
ATOM 1649 N N . SER A 1 237 ? 16.342 17.594 -0.787 1.00 18.86 245 SER A N 1
ATOM 1650 C CA . SER A 1 237 ? 17.154 18.476 0.052 1.00 19.74 245 SER A CA 1
ATOM 1651 C C . SER A 1 237 ? 17.213 18.027 1.511 1.00 18.79 245 SER A C 1
ATOM 1652 O O . SER A 1 237 ? 17.732 18.766 2.352 1.00 24.51 245 SER A O 1
ATOM 1655 N N . SER A 1 238 ? 16.728 16.825 1.821 1.00 20.12 246 SER A N 1
ATOM 1656 C CA . SER A 1 238 ? 16.740 16.341 3.192 1.00 22.62 246 SER A CA 1
ATOM 1657 C C . SER A 1 238 ? 18.176 16.182 3.705 1.00 24.07 246 SER A C 1
ATOM 1658 O O . SER A 1 238 ? 19.095 15.891 2.933 1.00 24.47 246 SER A O 1
ATOM 1661 N N . PRO A 1 239 ? 18.389 16.391 5.003 1.00 29.57 247 PRO A N 1
ATOM 1662 C CA . PRO A 1 239 ? 19.750 16.291 5.565 1.00 28.82 247 PRO A CA 1
ATOM 1663 C C . PRO A 1 239 ? 20.477 14.977 5.280 1.00 28.16 247 PRO A C 1
ATOM 1664 O O . PRO A 1 239 ? 21.717 14.958 5.259 1.00 32.46 247 PRO A O 1
ATOM 1668 N N . LEU A 1 240 ? 19.752 13.878 5.059 1.00 31.39 248 LEU A N 1
ATOM 1669 C CA . LEU A 1 240 ? 20.391 12.590 4.799 1.00 24.11 248 LEU A CA 1
ATOM 1670 C C . LEU A 1 240 ? 20.898 12.467 3.368 1.00 23.70 248 LEU A C 1
ATOM 1671 O O . LEU A 1 240 ? 21.822 11.689 3.109 1.00 25.84 248 LEU A O 1
ATOM 1676 N N . LEU A 1 241 ? 20.311 13.203 2.425 1.00 26.00 249 LEU A N 1
ATOM 1677 C CA . LEU A 1 241 ? 20.766 13.184 1.042 1.00 31.05 249 LEU A CA 1
ATOM 1678 C C . LEU A 1 241 ? 21.646 14.378 0.671 1.00 40.99 249 LEU A C 1
ATOM 1679 O O . LEU A 1 241 ? 21.978 14.538 -0.508 1.00 38.44 249 LEU A O 1
ATOM 1684 N N . GLU A 1 242 ? 22.036 15.212 1.644 1.00 41.42 250 GLU A N 1
ATOM 1685 C CA . GLU A 1 242 ? 22.756 16.443 1.329 1.00 44.75 250 GLU A CA 1
ATOM 1686 C C . GLU A 1 242 ? 24.063 16.156 0.618 1.00 50.65 250 GLU A C 1
ATOM 1687 O O . GLU A 1 242 ? 24.566 16.997 -0.142 1.00 43.81 250 GLU A O 1
ATOM 1693 N N . ASP A 1 243 ? 24.616 14.973 0.846 1.00 43.62 251 ASP A N 1
ATOM 1694 C CA . ASP A 1 243 ? 25.926 14.616 0.345 1.00 45.22 251 ASP A CA 1
ATOM 1695 C C . ASP A 1 243 ? 25.868 13.666 -0.821 1.00 38.67 251 ASP A C 1
ATOM 1696 O O . ASP A 1 243 ? 26.916 13.252 -1.325 1.00 40.35 251 ASP A O 1
ATOM 1701 N N . ILE A 1 244 ? 24.675 13.318 -1.267 1.00 24.28 252 ILE A N 1
ATOM 1702 C CA . ILE A 1 244 ? 24.503 12.312 -2.291 1.00 26.67 252 ILE A CA 1
ATOM 1703 C C . ILE A 1 244 ? 23.875 12.998 -3.493 1.00 30.42 252 ILE A C 1
ATOM 1704 O O . ILE A 1 244 ? 22.734 13.477 -3.422 1.00 35.40 252 ILE A O 1
ATOM 1709 N N . ASP A 1 245 ? 24.633 13.094 -4.580 1.00 22.21 253 ASP A N 1
ATOM 1710 C CA . ASP A 1 245 ? 24.050 13.492 -5.852 1.00 23.54 253 ASP A CA 1
ATOM 1711 C C . ASP A 1 245 ? 23.205 12.338 -6.369 1.00 24.41 253 ASP A C 1
ATOM 1712 O O . ASP A 1 245 ? 23.714 11.232 -6.583 1.00 23.81 253 ASP A O 1
ATOM 1717 N N . LEU A 1 246 ? 21.918 12.600 -6.593 1.00 21.45 254 LEU A N 1
ATOM 1718 C CA . LEU A 1 246 ? 21.042 11.559 -7.099 1.00 22.66 254 LEU A CA 1
ATOM 1719 C C . LEU A 1 246 ? 21.506 11.024 -8.446 1.00 21.78 254 LEU A C 1
ATOM 1720 O O . LEU A 1 246 ? 21.226 9.869 -8.773 1.00 23.88 254 LEU A O 1
ATOM 1725 N N . SER A 1 247 ? 22.241 11.823 -9.231 1.00 25.70 255 SER A N 1
ATOM 1726 C CA . SER A 1 247 ? 22.688 11.314 -10.524 1.00 29.08 255 SER A CA 1
ATOM 1727 C C . SER A 1 247 ? 23.897 10.384 -10.424 1.00 25.52 255 SER A C 1
ATOM 1728 O O . SER A 1 247 ? 24.324 9.842 -11.450 1.00 28.02 255 SER A O 1
ATOM 1731 N N . GLY A 1 248 ? 24.403 10.143 -9.225 1.00 22.59 256 GLY A N 1
ATOM 1732 C CA . GLY A 1 248 ? 25.356 9.083 -8.970 1.00 22.96 256 GLY A CA 1
ATOM 1733 C C . GLY A 1 248 ? 24.728 7.793 -8.497 1.00 22.13 256 GLY A C 1
ATOM 1734 O O . GLY A 1 248 ? 25.439 6.846 -8.151 1.00 23.56 256 GLY A O 1
ATOM 1735 N N . ALA A 1 249 ? 23.402 7.728 -8.452 1.00 19.09 257 ALA A N 1
ATOM 1736 C CA . ALA A 1 249 ? 22.677 6.541 -8.010 1.00 18.16 257 ALA A CA 1
ATOM 1737 C C . ALA A 1 249 ? 22.264 5.700 -9.211 1.00 16.26 257 ALA A C 1
ATOM 1738 O O . ALA A 1 249 ? 21.604 6.197 -10.134 1.00 21.68 257 ALA A O 1
ATOM 1740 N N . ARG A 1 250 ? 22.627 4.416 -9.186 1.00 18.03 258 ARG A N 1
ATOM 1741 C CA . ARG A 1 250 ? 22.217 3.526 -10.268 1.00 19.05 258 ARG A CA 1
ATOM 1742 C C . ARG A 1 250 ? 20.714 3.249 -10.230 1.00 21.27 258 ARG A C 1
ATOM 1743 O O . ARG A 1 250 ? 20.157 2.839 -11.256 1.00 23.84 258 ARG A O 1
ATOM 1751 N N . GLY A 1 251 ? 20.057 3.461 -9.086 1.00 18.26 259 GLY A N 1
ATOM 1752 C CA . GLY A 1 251 ? 18.608 3.333 -8.988 1.00 17.75 259 GLY A CA 1
ATOM 1753 C C . GLY A 1 251 ? 18.017 4.433 -8.125 1.00 17.95 259 GLY A C 1
ATOM 1754 O O . GLY A 1 251 ? 18.670 4.962 -7.219 1.00 16.33 259 GLY A O 1
ATOM 1755 N N . VAL A 1 252 ? 16.751 4.752 -8.385 1.00 17.81 260 VAL A N 1
ATOM 1756 C CA . VAL A 1 252 ? 16.005 5.673 -7.531 1.00 17.07 260 VAL A CA 1
ATOM 1757 C C . VAL A 1 252 ? 14.595 5.120 -7.371 1.00 15.93 260 VAL A C 1
ATOM 1758 O O . VAL A 1 252 ? 13.907 4.873 -8.369 1.00 19.08 260 VAL A O 1
ATOM 1762 N N . LEU A 1 253 ? 14.166 4.914 -6.132 1.00 13.83 261 LEU A N 1
ATOM 1763 C CA . LEU A 1 253 ? 12.812 4.472 -5.815 1.00 13.76 261 LEU A CA 1
ATOM 1764 C C . LEU A 1 253 ? 12.099 5.603 -5.092 1.00 14.38 261 LEU A C 1
ATOM 1765 O O . LEU A 1 253 ? 12.622 6.155 -4.119 1.00 16.74 261 LEU A O 1
ATOM 1770 N N . VAL A 1 254 ? 10.886 5.920 -5.528 1.00 14.43 262 VAL A N 1
ATOM 1771 C CA . VAL A 1 254 ? 10.146 7.053 -4.997 1.00 14.54 262 VAL A CA 1
ATOM 1772 C C . VAL A 1 254 ? 8.760 6.574 -4.607 1.00 16.32 262 VAL A C 1
ATOM 1773 O O . VAL A 1 254 ? 8.083 5.917 -5.407 1.00 17.71 262 VAL A O 1
ATOM 1777 N N . ASN A 1 255 ? 8.353 6.892 -3.379 1.00 14.28 263 ASN A N 1
ATOM 1778 C CA . ASN A 1 255 ? 7.005 6.651 -2.869 1.00 14.51 263 ASN A CA 1
ATOM 1779 C C . ASN A 1 255 ? 6.316 7.990 -2.638 1.00 17.17 263 ASN A C 1
ATOM 1780 O O . ASN A 1 255 ? 6.760 8.792 -1.805 1.00 17.70 263 ASN A O 1
ATOM 1785 N N . ILE A 1 256 ? 5.221 8.219 -3.359 1.00 16.88 264 ILE A N 1
ATOM 1786 C CA . ILE A 1 256 ? 4.326 9.336 -3.078 1.00 16.82 264 ILE A CA 1
ATOM 1787 C C . ILE A 1 256 ? 3.175 8.805 -2.243 1.00 17.69 264 ILE A C 1
ATOM 1788 O O . ILE A 1 256 ? 2.432 7.939 -2.709 1.00 18.88 264 ILE A O 1
ATOM 1793 N N . THR A 1 257 ? 3.051 9.268 -0.998 1.00 15.80 265 THR A N 1
ATOM 1794 C CA . THR A 1 257 ? 1.957 8.835 -0.128 1.00 17.61 265 THR A CA 1
ATOM 1795 C C . THR A 1 257 ? 1.011 10.005 0.104 1.00 21.39 265 THR A C 1
ATOM 1796 O O . THR A 1 257 ? 1.443 11.104 0.470 1.00 20.61 265 THR A O 1
ATOM 1800 N N . ALA A 1 258 ? -0.281 9.764 -0.113 1.00 19.75 266 ALA A N 1
ATOM 1801 C CA . ALA A 1 258 ? -1.321 10.755 0.133 1.00 18.86 266 ALA A CA 1
ATOM 1802 C C . ALA A 1 258 ? -2.655 10.017 0.231 1.00 20.15 266 ALA A C 1
ATOM 1803 O O . ALA A 1 258 ? -2.714 8.786 0.169 1.00 19.71 266 ALA A O 1
ATOM 1805 N N . GLY A 1 259 ? -3.744 10.792 0.350 1.00 20.24 267 GLY A N 1
ATOM 1806 C CA . GLY A 1 259 ? -5.096 10.278 0.468 1.00 20.97 267 GLY A CA 1
ATOM 1807 C C . GLY A 1 259 ? -5.723 9.958 -0.865 1.00 21.90 267 GLY A C 1
ATOM 1808 O O . GLY A 1 259 ? -5.048 9.748 -1.874 1.00 22.86 267 GLY A O 1
ATOM 1809 N N . PHE A 1 260 ? -7.068 9.919 -0.860 1.00 21.08 268 PHE A N 1
ATOM 1810 C CA . PHE A 1 260 ? -7.838 9.496 -2.031 1.00 21.93 268 PHE A CA 1
ATOM 1811 C C . PHE A 1 260 ? -7.734 10.472 -3.196 1.00 26.95 268 PHE A C 1
ATOM 1812 O O . PHE A 1 260 ? -7.965 10.071 -4.343 1.00 28.13 268 PHE A O 1
ATOM 1820 N N . ASP A 1 261 ? -7.351 11.718 -2.926 1.00 34.51 269 ASP A N 1
ATOM 1821 C CA . ASP A 1 261 ? -7.324 12.799 -3.901 1.00 47.45 269 ASP A CA 1
ATOM 1822 C C . ASP A 1 261 ? -6.039 12.878 -4.716 1.00 48.08 269 ASP A C 1
ATOM 1823 O O . ASP A 1 261 ? -5.887 13.818 -5.501 1.00 52.50 269 ASP A O 1
ATOM 1828 N N . LEU A 1 262 ? -5.105 11.952 -4.543 1.00 33.77 270 LEU A N 1
ATOM 1829 C CA . LEU A 1 262 ? -3.844 12.060 -5.260 1.00 30.20 270 LEU A CA 1
ATOM 1830 C C . LEU A 1 262 ? -4.090 11.992 -6.764 1.00 34.89 270 LEU A C 1
ATOM 1831 O O . LEU A 1 262 ? -4.777 11.092 -7.257 1.00 37.67 270 LEU A O 1
ATOM 1836 N N . ARG A 1 263 ? -3.540 12.961 -7.489 1.00 30.25 271 ARG A N 1
ATOM 1837 C CA . ARG A 1 263 ? -3.825 13.151 -8.902 1.00 28.60 271 ARG A CA 1
ATOM 1838 C C . ARG A 1 263 ? -2.683 12.680 -9.788 1.00 40.21 271 ARG A C 1
ATOM 1839 O O . ARG A 1 263 ? -1.512 12.700 -9.402 1.00 31.72 271 ARG A O 1
ATOM 1847 N N . LEU A 1 264 ? -3.056 12.262 -10.993 1.00 28.20 272 LEU A N 1
ATOM 1848 C CA . LEU A 1 264 ? -2.087 11.885 -12.012 1.00 34.36 272 LEU A CA 1
ATOM 1849 C C . LEU A 1 264 ? -1.114 13.021 -12.305 1.00 30.00 272 LEU A C 1
ATOM 1850 O O . LEU A 1 264 ? 0.081 12.784 -12.539 1.00 32.21 272 LEU A O 1
ATOM 1855 N N . ASP A 1 265 ? -1.610 14.265 -12.330 1.00 29.61 273 ASP A N 1
ATOM 1856 C CA . ASP A 1 265 ? -0.712 15.392 -12.565 1.00 25.67 273 ASP A CA 1
ATOM 1857 C C . ASP A 1 265 ? 0.291 15.559 -11.429 1.00 22.78 273 ASP A C 1
ATOM 1858 O O . ASP A 1 265 ? 1.415 16.015 -11.661 1.00 25.90 273 ASP A O 1
ATOM 1863 N N . GLU A 1 266 ? -0.086 15.191 -10.202 1.00 24.90 274 GLU A N 1
ATOM 1864 C CA . GLU A 1 266 ? 0.894 15.234 -9.119 1.00 22.86 274 GLU A CA 1
ATOM 1865 C C . GLU A 1 266 ? 1.912 14.113 -9.254 1.00 20.35 274 GLU A C 1
ATOM 1866 O O . GLU A 1 266 ? 3.099 14.320 -8.999 1.00 20.92 274 GLU A O 1
ATOM 1872 N N . PHE A 1 267 ? 1.467 12.924 -9.664 1.00 22.87 275 PHE A N 1
ATOM 1873 C CA . PHE A 1 267 ? 2.394 11.847 -10.004 1.00 22.01 275 PHE A CA 1
ATOM 1874 C C . PHE A 1 267 ? 3.375 12.280 -11.091 1.00 22.12 275 PHE A C 1
ATOM 1875 O O . PHE A 1 267 ? 4.577 12.005 -10.998 1.00 22.20 275 PHE A O 1
ATOM 1883 N N . GLU A 1 268 ? 2.881 12.964 -12.127 1.00 22.60 276 GLU A N 1
ATOM 1884 C CA . GLU A 1 268 ? 3.755 13.420 -13.207 1.00 22.13 276 GLU A CA 1
ATOM 1885 C C . GLU A 1 268 ? 4.755 14.461 -12.707 1.00 21.82 276 GLU A C 1
ATOM 1886 O O . GLU A 1 268 ? 5.939 14.410 -13.062 1.00 22.56 276 GLU A O 1
ATOM 1892 N N . THR A 1 269 ? 4.274 15.409 -11.889 1.00 24.09 277 THR A N 1
ATOM 1893 C CA . THR A 1 269 ? 5.118 16.467 -11.341 1.00 21.94 277 THR A CA 1
ATOM 1894 C C . THR A 1 269 ? 6.238 15.902 -10.476 1.00 20.46 277 THR A C 1
ATOM 1895 O O . THR A 1 269 ? 7.401 16.299 -10.617 1.00 20.44 277 THR A O 1
ATOM 1899 N N . VAL A 1 270 ? 5.905 15.003 -9.544 1.00 20.68 278 VAL A N 1
ATOM 1900 C CA . VAL A 1 270 ? 6.952 14.386 -8.724 1.00 20.40 278 VAL A CA 1
ATOM 1901 C C . VAL A 1 270 ? 7.961 13.672 -9.611 1.00 18.96 278 VAL A C 1
ATOM 1902 O O . VAL A 1 270 ? 9.178 13.810 -9.441 1.00 19.06 278 VAL A O 1
ATOM 1906 N N . GLY A 1 271 ? 7.464 12.904 -10.582 1.00 22.98 279 GLY A N 1
ATOM 1907 C CA . GLY A 1 271 ? 8.357 12.228 -11.503 1.00 20.87 279 GLY A CA 1
ATOM 1908 C C . GLY A 1 271 ? 9.255 13.188 -12.265 1.00 20.24 279 GLY A C 1
ATOM 1909 O O . GLY A 1 271 ? 10.451 12.929 -12.435 1.00 23.72 279 GLY A O 1
ATOM 1910 N N . ASN A 1 272 ? 8.702 14.318 -12.725 1.00 21.84 280 ASN A N 1
ATOM 1911 C CA . ASN A 1 272 ? 9.546 15.295 -13.415 1.00 22.13 280 ASN A CA 1
ATOM 1912 C C . ASN A 1 272 ? 10.639 15.832 -12.505 1.00 20.52 280 ASN A C 1
ATOM 1913 O O . ASN A 1 272 ? 11.778 16.006 -12.940 1.00 23.22 280 ASN A O 1
ATOM 1918 N N . THR A 1 273 ? 10.292 16.118 -11.245 1.00 22.13 281 THR A N 1
ATOM 1919 C CA . THR A 1 273 ? 11.251 16.673 -10.296 1.00 20.15 281 THR A CA 1
ATOM 1920 C C . THR A 1 273 ? 12.361 15.684 -10.006 1.00 19.15 281 THR A C 1
ATOM 1921 O O . THR A 1 273 ? 13.545 16.037 -10.039 1.00 21.22 281 THR A O 1
ATOM 1925 N N . ILE A 1 274 ? 11.997 14.440 -9.699 1.00 21.06 282 ILE A N 1
ATOM 1926 C CA . ILE A 1 274 ? 13.024 13.446 -9.404 1.00 21.78 282 ILE A CA 1
ATOM 1927 C C . ILE A 1 274 ? 13.906 13.221 -10.623 1.00 19.31 282 ILE A C 1
ATOM 1928 O O . ILE A 1 274 ? 15.133 13.142 -10.509 1.00 21.37 282 ILE A O 1
ATOM 1933 N N . ARG A 1 275 ? 13.303 13.133 -11.810 1.00 22.93 283 ARG A N 1
ATOM 1934 C CA . ARG A 1 275 ? 14.108 12.900 -13.003 1.00 27.60 283 ARG A CA 1
ATOM 1935 C C . ARG A 1 275 ? 15.006 14.089 -13.345 1.00 25.42 283 ARG A C 1
ATOM 1936 O O . ARG A 1 275 ? 16.076 13.900 -13.939 1.00 25.08 283 ARG A O 1
ATOM 1944 N N . ALA A 1 276 ? 14.599 15.310 -12.979 1.00 22.77 284 ALA A N 1
ATOM 1945 C CA . ALA A 1 276 ? 15.475 16.465 -13.156 1.00 23.16 284 ALA A CA 1
ATOM 1946 C C . ALA A 1 276 ? 16.758 16.324 -12.348 1.00 24.37 284 ALA A C 1
ATOM 1947 O O . ALA A 1 276 ? 17.832 16.724 -12.810 1.00 27.60 284 ALA A O 1
ATOM 1949 N N . PHE A 1 277 ? 16.680 15.755 -11.141 1.00 24.07 285 PHE A N 1
ATOM 1950 C CA . PHE A 1 277 ? 17.859 15.689 -10.282 1.00 27.69 285 PHE A CA 1
ATOM 1951 C C . PHE A 1 277 ? 18.662 14.415 -10.465 1.00 28.57 285 PHE A C 1
ATOM 1952 O O . PHE A 1 277 ? 19.859 14.419 -10.168 1.00 27.09 285 PHE A O 1
ATOM 1960 N N . ALA A 1 278 ? 18.035 13.330 -10.905 1.00 23.79 286 ALA A N 1
ATOM 1961 C CA . ALA A 1 278 ? 18.678 12.044 -11.113 1.00 35.68 286 ALA A CA 1
ATOM 1962 C C . ALA A 1 278 ? 19.390 11.987 -12.470 1.00 40.18 286 ALA A C 1
ATOM 1963 O O . ALA A 1 278 ? 19.221 12.855 -13.332 1.00 31.13 286 ALA A O 1
ATOM 1965 N N . SER A 1 279 ? 20.191 10.931 -12.650 1.00 42.77 287 SER A N 1
ATOM 1966 C CA . SER A 1 279 ? 20.829 10.599 -13.918 1.00 41.73 287 SER A CA 1
ATOM 1967 C C . SER A 1 279 ? 19.845 9.832 -14.799 1.00 48.82 287 SER A C 1
ATOM 1968 O O . SER A 1 279 ? 18.765 9.434 -14.364 1.00 47.37 287 SER A O 1
ATOM 1971 N N . ASP A 1 280 ? 20.228 9.615 -16.056 1.00 45.11 288 ASP A N 1
ATOM 1972 C CA . ASP A 1 280 ? 19.426 8.795 -16.951 1.00 49.77 288 ASP A CA 1
ATOM 1973 C C . ASP A 1 280 ? 20.149 7.551 -17.447 1.00 37.53 288 ASP A C 1
ATOM 1974 O O . ASP A 1 280 ? 19.552 6.749 -18.176 1.00 34.00 288 ASP A O 1
ATOM 1979 N N . ASN A 1 281 ? 21.409 7.365 -17.069 1.00 28.71 289 ASN A N 1
ATOM 1980 C CA . ASN A 1 281 ? 22.072 6.067 -17.151 1.00 31.19 289 ASN A CA 1
ATOM 1981 C C . ASN A 1 281 ? 21.852 5.312 -15.838 1.00 32.83 289 ASN A C 1
ATOM 1982 O O . ASN A 1 281 ? 22.775 5.048 -15.061 1.00 31.00 289 ASN A O 1
ATOM 1987 N N . ALA A 1 282 ? 20.586 4.996 -15.587 1.00 29.32 290 ALA A N 1
ATOM 1988 C CA . ALA A 1 282 ? 20.162 4.350 -14.342 1.00 30.68 290 ALA A CA 1
ATOM 1989 C C . ALA A 1 282 ? 18.713 3.898 -14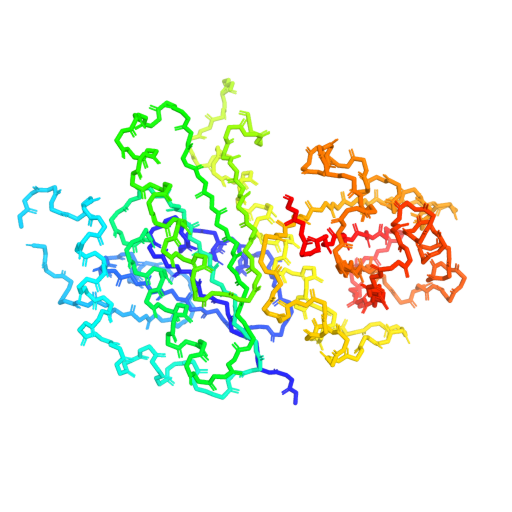.513 1.00 33.90 290 ALA A C 1
ATOM 1990 O O . ALA A 1 282 ? 18.145 3.984 -15.609 1.00 33.35 290 ALA A O 1
ATOM 1992 N N . THR A 1 283 ? 18.104 3.452 -13.415 1.00 28.46 291 THR A N 1
ATOM 1993 C CA . THR A 1 283 ? 16.725 2.969 -13.402 1.00 24.88 291 THR A CA 1
ATOM 1994 C C . THR A 1 283 ? 15.944 3.755 -12.360 1.00 29.19 291 THR A C 1
ATOM 1995 O O . THR A 1 283 ? 16.303 3.738 -11.179 1.00 23.54 291 THR A O 1
ATOM 1999 N N . VAL A 1 284 ? 14.860 4.406 -12.784 1.00 32.35 292 VAL A N 1
ATOM 2000 C CA . VAL A 1 284 ? 13.993 5.184 -11.901 1.00 35.16 292 VAL A CA 1
ATOM 2001 C C . VAL A 1 284 ? 12.635 4.496 -11.797 1.00 29.91 292 VAL A C 1
ATOM 2002 O O . VAL A 1 284 ? 12.073 4.039 -12.804 1.00 30.82 292 VAL A O 1
ATOM 2006 N N . VAL A 1 285 ? 12.112 4.417 -10.572 1.00 22.19 293 VAL A N 1
ATOM 2007 C CA . VAL A 1 285 ? 10.823 3.780 -10.296 1.00 21.55 293 VAL A CA 1
ATOM 2008 C C . VAL A 1 285 ? 10.018 4.693 -9.381 1.00 24.52 293 VAL A C 1
ATOM 2009 O O . VAL A 1 285 ? 10.435 4.974 -8.253 1.00 20.44 293 VAL A O 1
ATOM 2013 N N . ILE A 1 286 ? 8.836 5.101 -9.827 1.00 22.66 294 ILE A N 1
ATOM 2014 C CA . ILE A 1 286 ? 7.979 5.986 -9.054 1.00 22.79 294 ILE A CA 1
ATOM 2015 C C . ILE A 1 286 ? 6.659 5.266 -8.822 1.00 20.96 294 ILE A C 1
ATOM 2016 O O . ILE A 1 286 ? 6.009 4.820 -9.778 1.00 21.61 294 ILE A O 1
ATOM 2021 N N . GLY A 1 287 ? 6.282 5.121 -7.550 1.00 19.07 295 GLY A N 1
ATOM 2022 C CA . GLY A 1 287 ? 5.008 4.539 -7.183 1.00 23.69 295 GLY A CA 1
ATOM 2023 C C . GLY A 1 287 ? 4.285 5.389 -6.156 1.00 19.15 295 GLY A C 1
ATOM 2024 O O . GLY A 1 287 ? 4.766 6.437 -5.726 1.00 19.21 295 GLY A O 1
ATOM 2025 N N . THR A 1 288 ? 3.080 4.939 -5.817 1.00 19.65 296 THR A N 1
ATOM 2026 C CA . THR A 1 288 ? 2.233 5.684 -4.902 1.00 18.34 296 THR A CA 1
ATOM 2027 C C . THR A 1 288 ? 1.683 4.750 -3.838 1.00 18.31 296 THR A C 1
ATOM 2028 O O . THR A 1 288 ? 1.577 3.537 -4.032 1.00 18.59 296 THR A O 1
ATOM 2032 N N . SER A 1 289 ? 1.346 5.331 -2.703 1.00 16.96 297 SER A N 1
ATOM 2033 C CA . SER A 1 289 ? 0.665 4.596 -1.657 1.00 20.54 297 SER A CA 1
ATOM 2034 C C . SER A 1 289 ? -0.542 5.397 -1.230 1.00 19.66 297 SER A C 1
ATOM 2035 O O . SER A 1 289 ? -0.539 6.629 -1.276 1.00 18.84 297 SER A O 1
ATOM 2038 N N . LEU A 1 290 ? -1.581 4.680 -0.849 1.00 18.59 298 LEU A N 1
ATOM 2039 C CA . LEU A 1 290 ? -2.807 5.302 -0.375 1.00 18.04 298 LEU A CA 1
ATOM 2040 C C . LEU A 1 290 ? -2.855 5.231 1.143 1.00 19.34 298 LEU A C 1
ATOM 2041 O O . LEU A 1 290 ? -2.877 4.137 1.715 1.00 24.43 298 LEU A O 1
ATOM 2046 N N . ASP A 1 291 ? -2.939 6.386 1.788 1.00 18.84 299 ASP A N 1
ATOM 2047 C CA . ASP A 1 291 ? -3.148 6.464 3.232 1.00 18.99 299 ASP A CA 1
ATOM 2048 C C . ASP A 1 291 ? -4.461 7.205 3.422 1.00 23.27 299 ASP A C 1
ATOM 2049 O O . ASP A 1 291 ? -4.505 8.440 3.272 1.00 24.82 299 ASP A O 1
ATOM 2054 N N . PRO A 1 292 ? -5.557 6.503 3.730 1.00 20.46 300 PRO A N 1
ATOM 2055 C CA . PRO A 1 292 ? -6.874 7.166 3.788 1.00 22.63 300 PRO A CA 1
ATOM 2056 C C . PRO A 1 292 ? -6.997 8.241 4.857 1.00 27.40 300 PRO A C 1
ATOM 2057 O O . PRO A 1 292 ? -7.931 9.051 4.786 1.00 35.92 300 PRO A O 1
ATOM 2061 N N . ASP A 1 293 ? -6.092 8.287 5.835 1.00 27.42 301 ASP A N 1
ATOM 2062 C CA . ASP A 1 293 ? -6.196 9.253 6.920 1.00 31.72 301 ASP A CA 1
ATOM 2063 C C . ASP A 1 293 ? -5.478 10.557 6.629 1.00 42.64 301 ASP A C 1
ATOM 2064 O O . ASP A 1 293 ? -5.593 11.499 7.420 1.00 46.70 301 ASP A O 1
ATOM 2069 N N . MET A 1 294 ? -4.755 10.639 5.520 1.00 33.13 302 MET A N 1
ATOM 2070 C CA . MET A 1 294 ? -4.070 11.864 5.142 1.00 41.56 302 MET A CA 1
ATOM 2071 C C . MET A 1 294 ? -5.029 12.749 4.356 1.00 49.86 302 MET A C 1
ATOM 2072 O O . MET A 1 294 ? -5.599 12.322 3.344 1.00 47.54 302 MET A O 1
ATOM 2077 N N . ASN A 1 295 ? -5.221 13.970 4.844 1.00 50.38 303 ASN A N 1
ATOM 2078 C CA . ASN A 1 295 ? -5.994 14.992 4.163 1.00 55.64 303 ASN A CA 1
ATOM 2079 C C . ASN A 1 295 ? -5.091 16.206 4.029 1.00 48.39 303 ASN A C 1
ATOM 2080 O O . ASN A 1 295 ? -4.455 16.609 5.008 1.00 53.05 303 ASN A O 1
ATOM 2085 N N . ASP A 1 296 ? -5.057 16.786 2.825 1.00 45.98 304 ASP A N 1
ATOM 2086 C CA . ASP A 1 296 ? -4.199 17.914 2.468 1.00 45.12 304 ASP A CA 1
ATOM 2087 C C . ASP A 1 296 ? -2.783 17.452 2.141 1.00 37.02 304 ASP A C 1
ATOM 2088 O O . ASP A 1 296 ? -2.262 17.767 1.067 1.00 37.58 304 ASP A O 1
ATOM 2093 N N . GLU A 1 297 ? -2.180 16.669 3.034 1.00 29.13 305 GLU A N 1
ATOM 2094 C CA . GLU A 1 297 ? -0.744 16.407 2.976 1.00 25.60 305 GLU A CA 1
ATOM 2095 C C . GLU A 1 297 ? -0.387 15.376 1.908 1.00 20.54 305 GLU A C 1
ATOM 2096 O O . GLU A 1 297 ? -1.144 14.449 1.609 1.00 24.55 305 GLU A O 1
ATOM 2102 N N . LEU A 1 298 ? 0.822 15.523 1.368 1.00 23.20 306 LEU A N 1
ATOM 2103 C CA . LEU A 1 298 ? 1.388 14.597 0.401 1.00 22.69 306 LEU A CA 1
ATOM 2104 C C . LEU A 1 298 ? 2.835 14.414 0.825 1.00 19.67 306 LEU A C 1
ATOM 2105 O O . LEU A 1 298 ? 3.555 15.395 1.023 1.00 21.15 306 LEU A O 1
ATOM 2110 N N . ARG A 1 299 ? 3.248 13.166 1.023 1.00 18.60 307 ARG A N 1
ATOM 2111 C CA . ARG A 1 299 ? 4.617 12.841 1.408 1.00 20.95 307 ARG A CA 1
ATOM 2112 C C . ARG A 1 299 ? 5.356 12.234 0.227 1.00 20.42 307 ARG A C 1
ATOM 2113 O O . ARG A 1 299 ? 4.788 11.451 -0.535 1.00 18.89 307 ARG A O 1
ATOM 2121 N N . VAL A 1 300 ? 6.630 12.598 0.073 1.00 17.20 308 VAL A N 1
ATOM 2122 C CA . VAL A 1 300 ? 7.495 11.974 -0.922 1.00 19.24 308 VAL A CA 1
ATOM 2123 C C . VAL A 1 300 ? 8.698 11.387 -0.200 1.00 14.75 308 VAL A C 1
ATOM 2124 O O . VAL A 1 300 ? 9.383 12.089 0.554 1.00 17.73 308 VAL A O 1
ATOM 2128 N N . THR A 1 301 ? 8.926 10.094 -0.395 1.00 13.70 309 THR A N 1
ATOM 2129 C CA . THR A 1 301 ? 10.104 9.415 0.127 1.00 15.12 309 THR A CA 1
ATOM 2130 C C . THR A 1 301 ? 10.936 8.973 -1.058 1.00 14.93 309 THR A C 1
ATOM 2131 O O . THR A 1 301 ? 10.425 8.356 -1.988 1.00 16.69 309 THR A O 1
ATOM 2135 N N . VAL A 1 302 ? 12.214 9.327 -1.029 1.00 14.83 310 VAL A N 1
ATOM 2136 C CA . VAL A 1 302 ? 13.170 9.031 -2.087 1.00 16.33 310 VAL A CA 1
ATOM 2137 C C . VAL A 1 302 ? 14.231 8.099 -1.518 1.00 15.36 310 VAL A C 1
ATOM 2138 O O . VAL A 1 302 ? 14.882 8.427 -0.514 1.00 16.37 310 VAL A O 1
ATOM 2142 N N . VAL A 1 303 ? 14.438 6.960 -2.176 1.00 12.87 311 VAL A N 1
ATOM 2143 C CA . VAL A 1 303 ? 15.518 6.042 -1.830 1.00 13.29 311 VAL A CA 1
ATOM 2144 C C . VAL A 1 303 ? 16.457 5.972 -3.018 1.00 13.87 311 VAL A C 1
ATOM 2145 O O . VAL A 1 303 ? 16.109 5.447 -4.085 1.00 15.82 311 VAL A O 1
ATOM 2149 N N . ALA A 1 304 ? 17.664 6.495 -2.828 1.00 13.47 312 ALA A N 1
ATOM 2150 C CA . ALA A 1 304 ? 18.730 6.429 -3.821 1.00 14.64 312 ALA A CA 1
ATOM 2151 C C . ALA A 1 304 ? 19.473 5.117 -3.604 1.00 14.25 312 ALA A C 1
ATOM 2152 O O . ALA A 1 304 ? 19.904 4.833 -2.486 1.00 16.51 312 ALA A O 1
ATOM 2154 N N . THR A 1 305 ? 19.579 4.292 -4.643 1.00 14.66 313 THR A N 1
ATOM 2155 C CA . THR A 1 305 ? 20.221 2.993 -4.529 1.00 16.18 313 THR A CA 1
ATOM 2156 C C . THR A 1 305 ? 21.415 2.899 -5.472 1.00 14.15 313 THR A C 1
ATOM 2157 O O . THR A 1 305 ? 21.521 3.635 -6.461 1.00 16.39 313 THR A O 1
ATOM 2161 N N . GLY A 1 306 ? 22.302 1.960 -5.160 1.00 17.25 314 GLY A N 1
ATOM 2162 C CA . GLY A 1 306 ? 23.521 1.829 -5.935 1.00 17.55 314 GLY A CA 1
ATOM 2163 C C . GLY A 1 306 ? 24.352 3.096 -5.970 1.00 18.03 314 GLY A C 1
ATOM 2164 O O . GLY A 1 306 ? 24.813 3.515 -7.038 1.00 22.20 314 GLY A O 1
ATOM 2165 N N . ILE A 1 307 ? 24.537 3.712 -4.811 1.00 16.19 315 ILE A N 1
ATOM 2166 C CA . ILE A 1 307 ? 25.406 4.873 -4.685 1.00 18.53 315 ILE A CA 1
ATOM 2167 C C . ILE A 1 307 ? 26.792 4.395 -4.277 1.00 21.43 315 ILE A C 1
ATOM 2168 O O . ILE A 1 307 ? 26.970 3.298 -3.740 1.00 21.75 315 ILE A O 1
ATOM 2173 N N . GLY A 1 308 ? 27.793 5.216 -4.544 1.00 23.61 316 GLY A N 1
ATOM 2174 C CA . GLY A 1 308 ? 29.133 4.825 -4.148 1.00 25.89 316 GLY A CA 1
ATOM 2175 C C . GLY A 1 308 ? 30.239 5.705 -4.665 1.00 26.20 316 GLY A C 1
ATOM 2176 O O . GLY A 1 308 ? 31.410 5.336 -4.511 1.00 28.14 316 GLY A O 1
#

Nearest PDB structures (foldseek):
  6umk-assembly1_A  TM=1.003E+00  e=6.868E-74  Escherichia coli
  6unx-assembly1_A  TM=1.003E+00  e=1.340E-70  Escherichia coli
  6ll6-assembly1_A  TM=9.789E-01  e=2.033E-63  Escherichia coli
  4e6e-assembly1_A  TM=9.318E-01  e=9.138E-46  Thermobifida fusca YX
  3wgm-assembly2_B  TM=8.746E-01  e=6.212E-43  Staphylococcus aureus subsp. aureus Mu50

GO terms:
  GO:0051301 cell division (P, IGI)
  GO:0005737 cytoplasm (C, EXP)
  GO:0042802 identical protein binding (F, IPI)
  GO:0005515 protein binding (F, IPI)
  GO:0032153 cell division site (C, IDA)
  GO:0005737 cytoplasm (C, IDA)
  GO:0005525 GTP binding (F, IDA)
  GO:0003924 GTPase activity (F, IDA)
  GO:0051258 protein polymerization (P, IDA)
  GO:0051301 cell division (P, IMP)

Sequence (303 aa):
DAVIKVIGVGGGGGNAVEHMVRERIEGVEFFAVNTDAQALRKTAVGQTIQIGSGITGLGAGANPEVGRNAADEDRDALRAALEGADMVFIAAGMGGGTGTGAAPVVAEVAKDLGILTVAVVTKPFNFEGKKRMAFAEQGITELSKHVDSLITIPNDKLLGRGISELDAFGAANDVLKGAVQGIAELITRPGLMNVDFADVRTVMSEMGYAMMGSGVASGEDRAEEAAEMAISSPLLEDIDLSGARGVLVNITAGFDLRLDEFETVGNTIRAFASDNATVVIGTSLDPDMNDELRVTVVATGIG